Protein AF-A0A4Q2UD60-F1 (afdb_monomer)

Foldseek 3Di:
DVVVVVVVVDDDPDDDDDPDDDPPPPQPVVVPPDDDPVVVLLLLVLLLLVLLLCLQPPPPDDLAQPDLSLLLSLVVQVLLCVLVVNDDDSVVSSVVSNVSSVVCVVRDDPQNSLQSLQCSLVSLQPRPLSSLLVCLVVVHDCLSVLLSLLSNLLVLCCQLVPPDVPPHPRHRPFDPVCNCQSVDPPSCSNCCGPSRVVSVQVVRVVSVVSNVVNNVCCVPPNSVVSSVVSSVVVVVPPDPPDPPPDDD

Nearest PDB structures (foldseek):
  7rk5-assembly2_A  TM=7.540E-01  e=2.347E-04  Aspergillus fumigatus Af293
  1m2w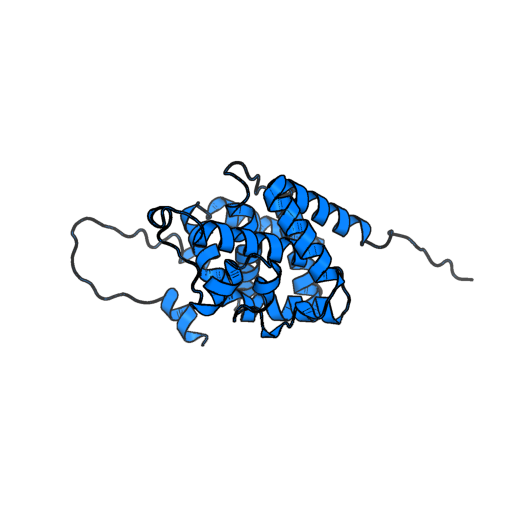-assembly2_B  TM=7.581E-01  e=3.847E-04  Pseudomonas fluorescens
  7rk4-assembly1_A  TM=7.530E-01  e=4.023E-04  Aspergillus fumigatus Af293
  7rk5-assembly1_B  TM=7.569E-01  e=5.036E-04  Aspergillus fumigatus Af293
  5itg-assembly2_B  TM=7.540E-01  e=7.214E-04  Gluconobacter oxydans

Structure (mmCIF, N/CA/C/O backbone):
data_AF-A0A4Q2UD60-F1
#
_entry.id   AF-A0A4Q2UD60-F1
#
loop_
_atom_site.group_PDB
_atom_site.id
_atom_site.type_symbol
_atom_site.label_atom_id
_atom_site.label_alt_id
_atom_site.label_comp_id
_atom_site.label_asym_id
_atom_site.label_entity_id
_atom_site.label_seq_id
_atom_site.pdbx_PDB_ins_code
_atom_site.Cartn_x
_atom_site.Cartn_y
_atom_site.Cartn_z
_atom_site.occupancy
_atom_site.B_iso_or_equiv
_atom_site.auth_seq_id
_atom_site.auth_comp_id
_atom_site.auth_asym_id
_atom_site.auth_atom_id
_atom_site.pdbx_PDB_model_num
ATOM 1 N N . MET A 1 1 ? -12.770 20.892 -8.680 1.00 34.78 1 MET A N 1
ATOM 2 C CA . MET A 1 1 ? -12.145 19.672 -8.115 1.00 34.78 1 MET A CA 1
ATOM 3 C C . MET A 1 1 ? -10.665 19.888 -7.790 1.00 34.78 1 MET A C 1
ATOM 5 O O . MET A 1 1 ? -10.290 19.562 -6.680 1.00 34.78 1 MET A O 1
ATOM 9 N N . LEU A 1 2 ? -9.885 20.587 -8.633 1.00 27.42 2 LEU A N 1
ATOM 10 C CA . LEU A 1 2 ? -8.602 21.229 -8.247 1.00 27.42 2 LEU A CA 1
ATOM 11 C C . LEU A 1 2 ? -8.740 22.304 -7.141 1.00 27.42 2 LEU A C 1
ATOM 13 O O . LEU A 1 2 ? -7.798 22.629 -6.431 1.00 27.42 2 LEU A O 1
ATOM 17 N N . THR A 1 3 ? -9.946 22.846 -6.970 1.00 28.72 3 THR A N 1
ATOM 18 C CA . THR A 1 3 ? -10.264 23.911 -6.008 1.00 28.72 3 THR A CA 1
ATOM 19 C C . THR A 1 3 ? -10.312 23.444 -4.548 1.00 28.72 3 THR A C 1
ATOM 21 O O . THR A 1 3 ? -10.126 24.267 -3.664 1.00 28.72 3 THR A O 1
ATOM 24 N N . LEU A 1 4 ? -10.544 22.149 -4.281 1.00 32.34 4 LEU A N 1
ATOM 25 C CA . LEU A 1 4 ? -10.680 21.637 -2.908 1.00 32.34 4 LEU A CA 1
ATOM 26 C C . LEU A 1 4 ? -9.320 21.271 -2.286 1.00 32.34 4 LEU A C 1
ATOM 28 O O . LEU A 1 4 ? -9.114 21.495 -1.100 1.00 32.34 4 LEU A O 1
ATOM 32 N N . ILE A 1 5 ? -8.368 20.804 -3.105 1.00 35.75 5 ILE A N 1
ATOM 33 C CA . ILE A 1 5 ? -6.964 20.610 -2.698 1.00 35.75 5 ILE A CA 1
ATOM 34 C C . ILE A 1 5 ? -6.319 21.975 -2.406 1.00 35.75 5 ILE A C 1
ATOM 36 O O . ILE A 1 5 ? -5.666 22.143 -1.383 1.00 35.75 5 ILE A O 1
ATOM 40 N N . ASN A 1 6 ? -6.611 22.993 -3.226 1.00 31.30 6 ASN A N 1
ATOM 41 C CA . ASN A 1 6 ? -6.189 24.369 -2.948 1.00 31.30 6 ASN A CA 1
ATOM 42 C C . ASN A 1 6 ? -6.858 24.981 -1.700 1.00 31.30 6 ASN A C 1
ATOM 44 O O . ASN A 1 6 ? -6.243 25.823 -1.060 1.00 31.30 6 ASN A O 1
ATOM 48 N N . GLN A 1 7 ? -8.072 24.567 -1.312 1.00 33.75 7 GLN A N 1
ATOM 49 C CA . GLN A 1 7 ? -8.737 25.035 -0.080 1.00 33.75 7 GLN A CA 1
ATOM 50 C C . GLN A 1 7 ? -8.250 24.334 1.199 1.00 33.75 7 GLN A C 1
ATOM 52 O O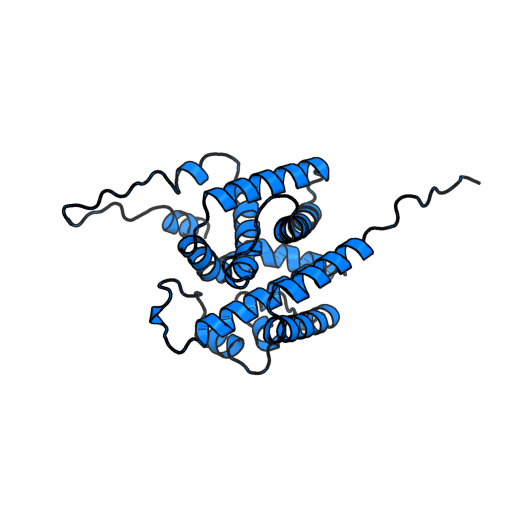 . GLN A 1 7 ? -8.341 24.910 2.274 1.00 33.75 7 GLN A O 1
ATOM 57 N N . LEU A 1 8 ? -7.688 23.126 1.111 1.00 37.09 8 LEU A N 1
ATOM 58 C CA . LEU A 1 8 ? -6.959 22.527 2.240 1.00 37.09 8 LEU A CA 1
ATOM 59 C C . LEU A 1 8 ? -5.584 23.184 2.450 1.00 37.09 8 LEU A C 1
ATOM 61 O O . LEU A 1 8 ? -5.041 23.135 3.549 1.00 37.09 8 LEU A O 1
ATOM 65 N N . LEU A 1 9 ? -5.062 23.845 1.412 1.00 35.69 9 LEU A N 1
ATOM 66 C CA . LEU A 1 9 ? -3.824 24.627 1.443 1.00 35.69 9 LEU A CA 1
ATOM 67 C C . LEU A 1 9 ? -4.058 26.135 1.640 1.00 35.69 9 LEU A C 1
ATOM 69 O O . LEU A 1 9 ? -3.114 26.869 1.913 1.00 35.69 9 LEU A O 1
ATOM 73 N N . THR A 1 10 ? -5.298 26.623 1.533 1.00 38.12 10 THR A N 1
ATOM 74 C CA . THR A 1 10 ? -5.638 28.035 1.745 1.00 38.12 10 THR A CA 1
ATOM 75 C C . THR A 1 10 ? -6.997 28.183 2.438 1.00 38.12 10 THR A C 1
ATOM 77 O O . THR A 1 10 ? -8.009 27.729 1.917 1.00 38.12 10 THR A O 1
ATOM 80 N N . VAL A 1 11 ? -7.016 28.942 3.546 1.00 30.91 11 VAL A N 1
ATOM 81 C CA . VAL A 1 11 ? -8.171 29.439 4.341 1.00 30.91 11 VAL A CA 1
ATOM 82 C C . VAL A 1 11 ? -8.451 28.585 5.597 1.00 30.91 11 VAL A C 1
ATOM 84 O O . VAL A 1 11 ? -8.916 27.461 5.517 1.00 30.91 11 VAL A O 1
ATOM 87 N N . ASP A 1 12 ? -8.163 29.077 6.808 1.00 29.38 12 ASP A N 1
ATOM 88 C CA . ASP A 1 12 ? -8.797 30.289 7.344 1.00 29.38 12 ASP A CA 1
ATOM 89 C C . ASP A 1 12 ? -7.833 31.408 7.791 1.00 29.38 12 ASP A C 1
ATOM 91 O O . ASP A 1 12 ? -7.217 31.386 8.858 1.00 29.38 12 ASP A O 1
ATOM 95 N N . ARG A 1 13 ? -7.770 32.447 6.947 1.00 41.41 13 ARG A N 1
ATOM 96 C CA . ARG A 1 13 ? -7.445 33.824 7.320 1.00 41.41 13 ARG A CA 1
ATOM 97 C C . ARG A 1 13 ? -8.752 34.536 7.688 1.00 41.41 13 ARG A C 1
ATOM 99 O O . ARG A 1 13 ? -9.232 35.333 6.895 1.00 41.41 13 ARG A O 1
ATOM 106 N N . THR A 1 14 ? -9.289 34.326 8.882 1.00 31.00 14 THR A N 1
ATOM 107 C CA . THR A 1 14 ? -10.115 35.327 9.574 1.00 31.00 14 THR A CA 1
ATOM 108 C C . THR A 1 14 ? -10.204 34.979 11.056 1.00 31.00 14 THR A C 1
ATOM 110 O O . THR A 1 14 ? -10.631 33.90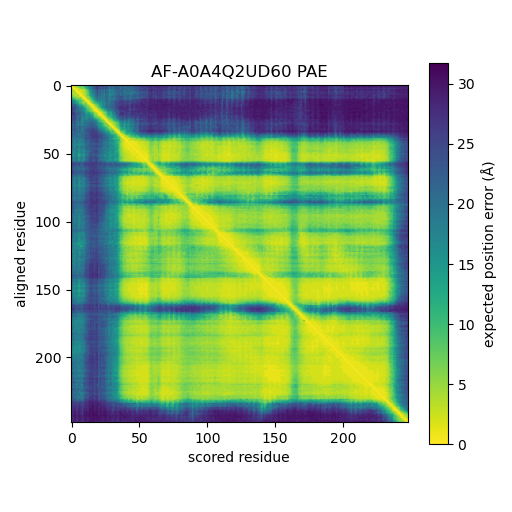3 11.448 1.00 31.00 14 THR A O 1
ATOM 113 N N . GLY A 1 15 ? -9.698 35.888 11.888 1.00 27.91 15 GLY A N 1
ATOM 114 C CA . GLY A 1 15 ? -9.338 35.613 13.272 1.00 27.91 15 GLY A CA 1
ATOM 115 C C . GLY A 1 15 ? -10.486 35.459 14.268 1.00 27.91 15 GLY A C 1
ATOM 116 O O . GLY A 1 15 ? -11.558 36.040 14.126 1.00 27.91 15 GLY A O 1
ATOM 117 N N . ALA A 1 16 ? -10.156 34.802 15.380 1.00 24.16 16 ALA A N 1
ATOM 118 C CA . ALA A 1 16 ? -10.656 35.157 16.702 1.00 24.16 16 ALA A CA 1
ATOM 119 C C . ALA A 1 16 ? -9.613 34.789 17.779 1.00 24.16 16 ALA A C 1
ATOM 121 O O . ALA A 1 16 ? -9.494 33.646 18.200 1.00 24.16 16 ALA A O 1
ATOM 122 N N . ASN A 1 17 ? -8.834 35.804 18.164 1.00 30.20 17 ASN A N 1
ATOM 123 C CA . ASN A 1 17 ? -8.096 36.005 19.417 1.00 30.20 17 ASN A CA 1
ATOM 124 C C . ASN A 1 17 ? -7.902 34.808 20.373 1.00 30.20 17 ASN A C 1
ATOM 126 O O . ASN A 1 17 ? -8.752 34.544 21.223 1.00 30.20 17 ASN A O 1
ATOM 130 N N . LEU A 1 18 ? -6.686 34.254 20.390 1.00 24.20 18 LEU A N 1
ATOM 131 C CA . LEU A 1 18 ? -6.070 33.709 21.605 1.00 24.20 18 LEU A CA 1
ATOM 132 C C . LEU A 1 18 ? -4.657 34.307 21.756 1.00 24.20 18 LEU A C 1
ATOM 134 O O . LEU A 1 18 ? -3.856 34.211 20.825 1.00 24.20 18 LEU A O 1
ATOM 138 N N . PRO A 1 19 ? -4.334 34.963 22.884 1.00 24.28 19 PRO A N 1
ATOM 139 C CA . PRO A 1 19 ? -3.042 35.610 23.064 1.00 24.28 19 PRO A CA 1
ATOM 140 C C . PRO A 1 19 ? -1.973 34.556 23.390 1.00 24.28 19 PRO A C 1
ATOM 142 O O . PRO A 1 19 ? -2.042 33.907 24.429 1.00 24.28 19 PRO A O 1
ATOM 145 N N . GLY A 1 20 ? -0.976 34.401 22.511 1.00 28.64 20 GLY A N 1
ATOM 146 C CA . GLY A 1 20 ? 0.247 33.637 22.801 1.00 28.64 20 GLY A CA 1
ATOM 147 C C . GLY A 1 20 ? 0.652 32.550 21.800 1.00 28.64 20 GLY A C 1
ATOM 148 O O . GLY A 1 20 ? 1.698 31.942 22.000 1.00 28.64 20 GLY A O 1
ATOM 149 N N . TYR A 1 21 ? -0.108 32.307 20.727 1.00 25.17 21 TYR A N 1
ATOM 150 C CA . TYR A 1 21 ? 0.283 31.355 19.680 1.00 25.17 21 TYR A CA 1
ATOM 151 C C . TYR A 1 21 ? 0.819 32.096 18.449 1.00 25.17 21 TYR A C 1
ATOM 153 O O . TYR A 1 21 ? 0.076 32.800 17.769 1.00 25.17 21 TYR A O 1
ATOM 161 N N . SER A 1 22 ? 2.118 31.950 18.183 1.00 27.80 22 SER A N 1
ATOM 162 C CA . SER A 1 22 ? 2.736 32.320 16.908 1.00 27.80 22 SER A CA 1
ATOM 163 C C . SER A 1 22 ? 2.777 31.059 16.045 1.00 27.80 22 SER A C 1
ATOM 165 O O . SER A 1 22 ? 3.554 30.160 16.371 1.00 27.80 22 SER A O 1
ATOM 167 N N . PRO A 1 23 ? 1.964 30.941 14.981 1.00 29.44 23 PRO A N 1
ATOM 168 C CA . PRO A 1 23 ? 2.123 29.851 14.036 1.00 29.44 23 PRO A CA 1
ATOM 169 C C . PRO A 1 23 ? 3.409 30.131 13.257 1.00 29.44 23 PRO A C 1
ATOM 171 O O . PRO A 1 23 ? 3.502 31.124 12.538 1.00 29.44 23 PRO A O 1
ATOM 174 N N . ALA A 1 24 ? 4.430 29.298 13.439 1.00 28.23 24 ALA A N 1
ATOM 175 C CA . ALA A 1 24 ? 5.547 29.261 12.508 1.00 28.23 24 ALA A CA 1
ATOM 176 C C . ALA A 1 24 ? 5.001 28.710 11.181 1.00 28.23 24 ALA A C 1
ATOM 178 O O . ALA A 1 24 ? 4.862 27.503 11.009 1.00 28.23 24 ALA A O 1
ATOM 179 N N . ALA A 1 25 ? 4.607 29.621 10.293 1.00 30.88 25 ALA A N 1
ATOM 180 C CA . ALA A 1 25 ? 4.047 29.342 8.973 1.00 30.88 25 ALA A CA 1
ATOM 181 C C . ALA A 1 25 ? 5.096 28.836 7.960 1.00 30.88 25 ALA A C 1
ATOM 183 O O . ALA A 1 25 ? 4.759 28.535 6.824 1.00 30.88 25 ALA A O 1
ATOM 184 N N . ASP A 1 26 ? 6.356 28.670 8.364 1.00 27.30 26 ASP A N 1
ATOM 185 C CA . ASP A 1 26 ? 7.463 28.513 7.415 1.00 27.30 26 ASP A CA 1
ATOM 186 C C . ASP A 1 26 ? 7.799 27.058 7.023 1.00 27.30 26 ASP A C 1
ATOM 188 O O . ASP A 1 26 ? 8.682 26.841 6.201 1.00 27.30 26 ASP A O 1
ATOM 192 N N . GLY A 1 27 ? 7.114 26.042 7.567 1.00 30.11 27 GLY A N 1
ATOM 193 C CA . GLY A 1 27 ? 7.485 24.630 7.347 1.00 30.11 27 GLY A CA 1
ATOM 194 C C . GLY A 1 27 ? 6.811 23.925 6.162 1.00 30.11 27 GLY A C 1
ATOM 195 O O . GLY A 1 27 ? 7.401 23.032 5.565 1.00 30.11 27 GLY A O 1
ATOM 196 N N . VAL A 1 28 ? 5.578 24.307 5.813 1.00 31.25 28 VAL A N 1
ATOM 197 C CA . VAL A 1 28 ? 4.789 23.633 4.757 1.00 31.25 28 VAL A CA 1
ATOM 198 C C . VAL A 1 28 ? 4.759 24.458 3.469 1.00 31.25 28 VAL A C 1
ATOM 200 O O . VAL A 1 28 ? 4.764 23.891 2.381 1.00 31.25 28 VAL A O 1
ATOM 203 N N . GLU A 1 29 ? 4.811 25.791 3.570 1.00 31.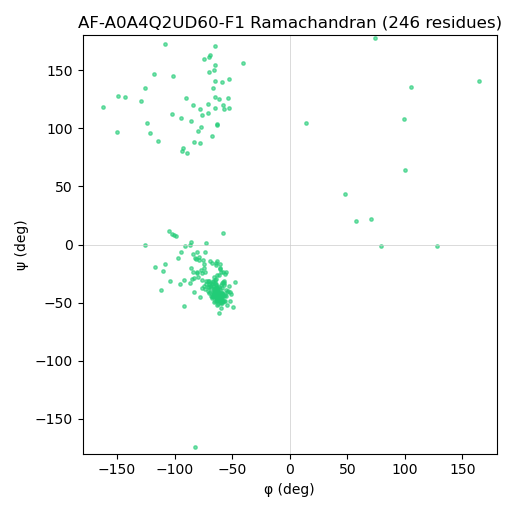92 29 GLU A N 1
ATOM 204 C CA . GLU A 1 29 ? 4.813 26.689 2.405 1.00 31.92 29 GLU A CA 1
ATOM 205 C C . GLU A 1 29 ? 6.157 26.664 1.647 1.00 31.92 29 GLU A C 1
ATOM 207 O O . GLU A 1 29 ? 6.159 26.726 0.419 1.00 31.92 29 GLU A O 1
ATOM 212 N N . GLN A 1 30 ? 7.295 26.437 2.322 1.00 30.67 30 GLN A N 1
ATOM 213 C CA . GLN A 1 30 ? 8.601 26.290 1.651 1.00 30.67 30 GLN A CA 1
ATOM 214 C C . GLN A 1 30 ? 8.788 24.948 0.919 1.00 30.67 30 GLN A C 1
ATOM 216 O O . GLN A 1 30 ? 9.657 24.839 0.059 1.00 30.67 30 GLN A O 1
ATOM 221 N N . LEU A 1 31 ? 7.964 23.935 1.212 1.00 34.69 31 LEU A N 1
ATOM 222 C CA . LEU A 1 31 ? 7.988 22.636 0.522 1.00 34.69 31 LEU A CA 1
ATOM 223 C C . LEU A 1 31 ? 7.223 22.640 -0.813 1.00 34.69 31 LEU A C 1
ATOM 225 O O . LEU A 1 31 ? 7.333 21.680 -1.579 1.00 34.69 31 LEU A O 1
ATOM 229 N N . ILE A 1 32 ? 6.439 23.693 -1.079 1.00 36.09 32 ILE A N 1
ATOM 230 C CA . ILE A 1 32 ? 5.476 23.770 -2.191 1.00 36.09 32 ILE A CA 1
ATOM 231 C C . ILE A 1 32 ? 5.936 24.736 -3.299 1.00 36.09 32 ILE A C 1
ATOM 233 O O . ILE A 1 32 ? 5.479 24.631 -4.436 1.00 36.09 32 ILE A O 1
ATOM 237 N N . GLU A 1 33 ? 6.891 25.631 -3.045 1.00 30.75 33 GLU A N 1
ATOM 238 C CA . GLU A 1 33 ? 7.378 26.568 -4.065 1.00 30.75 33 GLU A CA 1
ATOM 239 C C . GLU A 1 33 ? 8.606 26.048 -4.813 1.00 30.75 33 GLU A C 1
ATOM 241 O O . GLU A 1 33 ? 9.733 26.442 -4.531 1.00 30.75 33 GLU A O 1
ATOM 246 N N . THR A 1 34 ? 8.380 25.169 -5.791 1.00 35.62 34 THR A N 1
ATOM 247 C CA . THR A 1 34 ? 8.937 25.192 -7.165 1.00 35.62 34 THR A CA 1
ATOM 248 C C . THR A 1 34 ? 8.743 23.821 -7.824 1.00 35.62 34 THR A C 1
ATOM 250 O O . THR A 1 34 ? 8.958 22.800 -7.185 1.00 35.62 34 THR A O 1
ATOM 253 N N . VAL A 1 35 ? 8.413 23.828 -9.124 1.00 31.42 35 VAL A N 1
ATOM 254 C CA . VAL A 1 35 ? 8.211 22.688 -10.059 1.00 31.42 35 VAL A CA 1
ATOM 255 C C . VAL A 1 35 ? 6.722 22.419 -10.373 1.00 31.42 35 VAL A C 1
ATOM 257 O O . VAL A 1 35 ? 5.853 22.548 -9.521 1.00 31.42 35 VAL A O 1
ATOM 260 N N . GLY A 1 36 ? 6.418 22.185 -11.658 1.00 41.00 36 GLY A N 1
ATOM 261 C CA . GLY A 1 36 ? 5.061 22.175 -12.226 1.00 41.00 36 GLY A CA 1
ATOM 262 C C . GLY A 1 36 ? 4.125 21.064 -11.721 1.00 41.00 36 GLY A C 1
ATOM 263 O O . GLY A 1 36 ? 4.549 20.115 -11.072 1.00 41.00 36 GLY A O 1
ATOM 264 N N . ASP A 1 37 ? 2.845 21.184 -12.090 1.00 49.50 37 ASP A N 1
ATOM 265 C CA . ASP A 1 37 ? 1.682 20.396 -11.617 1.00 49.50 37 ASP A CA 1
ATOM 266 C C . ASP A 1 37 ? 1.899 18.856 -11.612 1.00 49.50 37 ASP A C 1
ATOM 268 O O . ASP A 1 37 ? 1.422 18.137 -10.730 1.00 49.50 37 ASP A O 1
ATOM 272 N N . THR A 1 38 ? 2.693 18.336 -12.557 1.00 54.06 38 THR A N 1
ATOM 273 C CA . THR A 1 38 ? 3.026 16.904 -12.678 1.00 54.06 38 THR A CA 1
ATOM 274 C C . THR A 1 38 ? 4.015 16.405 -11.611 1.00 54.06 38 THR A C 1
ATOM 276 O O . THR A 1 38 ? 3.838 15.304 -11.091 1.00 54.06 38 THR A O 1
ATOM 279 N N . ASP A 1 39 ? 5.023 17.199 -11.230 1.00 61.06 39 ASP A N 1
ATOM 280 C CA . ASP A 1 39 ? 6.042 16.791 -10.240 1.00 61.06 39 ASP A CA 1
ATOM 281 C C . ASP A 1 39 ? 5.469 16.799 -8.813 1.00 61.06 39 ASP A C 1
ATOM 283 O O . ASP A 1 39 ? 5.730 15.907 -8.004 1.00 61.06 39 ASP A O 1
ATOM 287 N N . GLN A 1 40 ? 4.582 17.756 -8.526 1.00 63.12 40 GLN A N 1
ATOM 288 C CA . GLN A 1 40 ? 3.863 17.833 -7.252 1.00 63.12 40 GLN A CA 1
ATOM 289 C C . GLN A 1 40 ? 2.931 16.629 -7.044 1.00 63.12 40 GLN A C 1
ATOM 291 O O . GLN A 1 40 ? 2.858 16.056 -5.954 1.00 63.12 40 GLN A O 1
ATOM 296 N N . SER A 1 41 ? 2.246 16.219 -8.109 1.00 66.50 41 SER A N 1
ATOM 297 C CA . SER A 1 41 ? 1.357 15.058 -8.126 1.00 66.50 41 SER A CA 1
ATOM 298 C C . SER A 1 41 ? 2.105 13.749 -7.851 1.00 66.50 41 SER A C 1
ATOM 300 O O . SER A 1 41 ? 1.673 12.935 -7.031 1.00 66.50 41 SER A O 1
ATOM 302 N N . MET A 1 42 ? 3.264 13.570 -8.489 1.00 72.44 42 MET A N 1
ATOM 303 C CA . MET A 1 42 ? 4.119 12.397 -8.299 1.00 72.44 42 MET A CA 1
ATOM 304 C C . MET A 1 42 ? 4.689 12.335 -6.881 1.00 72.44 42 MET A C 1
ATOM 306 O O . MET A 1 42 ? 4.696 11.274 -6.257 1.00 72.44 42 MET A O 1
ATOM 310 N N . ARG A 1 43 ? 5.077 13.486 -6.324 1.00 76.56 43 ARG A N 1
ATOM 311 C CA . ARG A 1 43 ? 5.530 13.611 -4.935 1.00 76.56 43 ARG A CA 1
ATOM 312 C C . ARG A 1 43 ? 4.458 13.180 -3.935 1.00 76.56 43 ARG A C 1
ATOM 314 O O . ARG A 1 43 ? 4.731 12.377 -3.044 1.00 76.56 43 ARG A O 1
ATOM 321 N N . ALA A 1 44 ? 3.224 13.657 -4.105 1.00 75.19 44 ALA A N 1
ATOM 3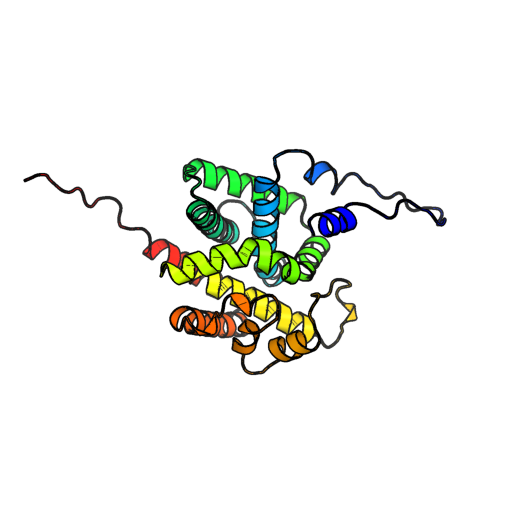22 C CA . ALA A 1 44 ? 2.101 13.280 -3.247 1.00 75.19 44 ALA A CA 1
ATOM 323 C C . ALA A 1 44 ? 1.781 11.777 -3.335 1.00 75.19 44 ALA A C 1
ATOM 325 O O . ALA A 1 44 ? 1.539 11.125 -2.311 1.00 75.19 44 ALA A O 1
ATOM 326 N N . ALA A 1 45 ? 1.828 11.209 -4.544 1.00 78.88 45 ALA A N 1
ATOM 327 C CA . ALA A 1 45 ? 1.647 9.778 -4.764 1.00 78.88 45 ALA A CA 1
ATOM 328 C C . ALA A 1 45 ? 2.749 8.959 -4.080 1.00 78.88 45 ALA A C 1
ATOM 330 O O . ALA A 1 45 ? 2.443 8.019 -3.351 1.00 78.88 45 ALA A O 1
ATOM 331 N N . ALA A 1 46 ? 4.011 9.357 -4.242 1.00 82.00 46 ALA A N 1
ATOM 332 C CA . ALA A 1 46 ? 5.166 8.714 -3.627 1.00 82.00 46 ALA A CA 1
ATOM 333 C C . ALA A 1 46 ? 5.123 8.755 -2.090 1.00 82.00 46 ALA A C 1
ATOM 335 O O . ALA A 1 46 ? 5.366 7.744 -1.427 1.00 82.00 46 ALA A O 1
ATOM 336 N N . PHE A 1 47 ? 4.755 9.895 -1.503 1.00 82.19 47 PHE A N 1
ATOM 337 C CA . PHE A 1 47 ? 4.607 10.017 -0.051 1.00 82.19 47 PHE A CA 1
ATOM 338 C C . PHE A 1 47 ? 3.455 9.163 0.473 1.00 82.19 47 PHE A C 1
ATOM 340 O O . PHE A 1 47 ? 3.621 8.456 1.465 1.00 82.19 47 PHE A O 1
ATOM 347 N N . THR A 1 48 ? 2.319 9.137 -0.227 1.00 81.88 48 THR A N 1
ATOM 348 C CA . THR A 1 48 ? 1.201 8.238 0.105 1.00 81.88 48 THR A CA 1
ATOM 349 C C . THR A 1 48 ? 1.607 6.768 -0.045 1.00 81.88 48 THR A C 1
ATOM 351 O O . THR A 1 48 ? 1.218 5.920 0.763 1.00 81.88 48 THR A O 1
ATOM 354 N N . TRP A 1 49 ? 2.434 6.456 -1.047 1.00 85.56 49 TRP A N 1
ATOM 355 C CA . TRP A 1 49 ? 2.957 5.116 -1.287 1.00 85.56 49 TRP A CA 1
ATOM 356 C C . TRP A 1 49 ? 3.801 4.614 -0.107 1.00 85.56 49 TRP A C 1
ATOM 358 O O . TRP A 1 49 ? 3.669 3.464 0.316 1.00 85.56 49 TRP A O 1
ATOM 368 N N . LEU A 1 50 ? 4.617 5.494 0.476 1.00 87.06 50 LEU A N 1
ATOM 369 C CA . LEU A 1 50 ? 5.482 5.192 1.617 1.00 87.06 50 LEU A CA 1
ATOM 370 C C . LEU A 1 50 ? 4.794 5.280 2.982 1.00 87.06 50 LEU A C 1
ATOM 372 O O . LEU A 1 50 ? 5.194 4.562 3.899 1.00 87.06 50 LEU A O 1
ATOM 376 N N . ALA A 1 51 ? 3.770 6.122 3.132 1.00 86.62 51 ALA A N 1
ATOM 377 C CA . ALA A 1 51 ? 3.181 6.433 4.432 1.00 86.62 51 ALA A CA 1
ATOM 378 C C . ALA A 1 51 ? 2.645 5.188 5.159 1.00 86.62 51 ALA A C 1
ATOM 380 O O . ALA A 1 51 ? 2.984 4.967 6.322 1.00 86.62 51 ALA A O 1
ATOM 381 N N . TYR A 1 52 ? 1.868 4.333 4.481 1.00 89.56 52 TYR A N 1
ATOM 382 C CA . TYR A 1 52 ? 1.296 3.137 5.115 1.00 89.56 52 TYR A CA 1
ATOM 383 C C . TYR A 1 52 ? 2.365 2.125 5.559 1.00 89.56 52 TYR A C 1
ATOM 385 O O . TYR A 1 52 ? 2.320 1.703 6.718 1.00 8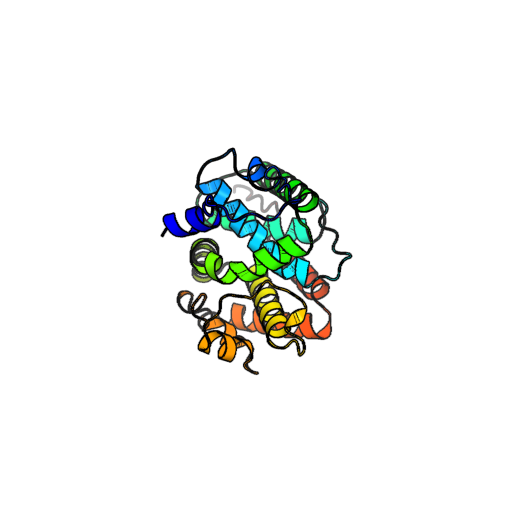9.56 52 TYR A O 1
ATOM 393 N N . PRO A 1 53 ? 3.347 1.750 4.711 1.00 89.19 53 PRO A N 1
ATOM 394 C CA . PRO A 1 53 ? 4.506 0.987 5.160 1.00 89.19 53 PRO A CA 1
ATOM 395 C C . PRO A 1 53 ? 5.215 1.615 6.367 1.00 89.19 53 PRO A C 1
ATOM 397 O O . PRO A 1 53 ? 5.457 0.932 7.354 1.00 89.19 53 PRO A O 1
ATOM 400 N N . LEU A 1 54 ? 5.518 2.910 6.335 1.00 86.62 54 LEU A N 1
ATOM 401 C CA . LEU A 1 54 ? 6.310 3.546 7.389 1.00 86.62 54 LEU A CA 1
ATOM 402 C C . LEU A 1 54 ? 5.577 3.665 8.723 1.00 86.62 54 LEU A C 1
ATOM 404 O O . LEU A 1 54 ? 6.201 3.518 9.763 1.00 86.62 54 LEU A O 1
ATOM 408 N N . VAL A 1 55 ? 4.260 3.875 8.716 1.00 84.31 55 VAL A N 1
ATOM 409 C CA . VAL A 1 55 ? 3.460 3.883 9.951 1.00 84.31 55 VAL A CA 1
ATOM 410 C C . VAL A 1 55 ? 3.350 2.487 10.569 1.00 84.31 55 VAL A C 1
ATOM 412 O O . VAL A 1 55 ? 3.261 2.354 11.790 1.00 84.31 55 VAL A O 1
ATOM 415 N N . LEU A 1 56 ? 3.322 1.441 9.740 1.00 86.12 56 LEU A N 1
ATOM 416 C CA . LEU A 1 56 ? 3.221 0.050 10.195 1.00 86.12 56 LEU A CA 1
ATOM 417 C C . LEU A 1 56 ? 4.570 -0.560 10.581 1.00 86.12 56 LEU A C 1
ATOM 419 O O . LEU A 1 56 ? 4.617 -1.527 11.343 1.00 86.12 56 LEU A O 1
ATOM 423 N N . ALA A 1 57 ? 5.661 -0.030 10.044 1.00 79.56 57 ALA A N 1
ATOM 424 C CA . ALA A 1 57 ? 6.991 -0.321 10.521 1.00 79.56 57 ALA A CA 1
ATOM 425 C C . ALA A 1 57 ? 7.207 0.454 11.822 1.00 79.56 57 ALA A C 1
ATOM 427 O O . ALA A 1 57 ? 7.243 1.676 11.826 1.00 79.56 57 ALA A O 1
ATOM 428 N N . GLU A 1 58 ? 7.307 -0.256 12.942 1.00 63.59 58 GLU A N 1
ATOM 429 C CA . GLU A 1 58 ? 7.667 0.302 14.252 1.00 63.59 58 GLU A CA 1
ATOM 430 C C . GLU A 1 58 ? 8.796 1.366 14.167 1.00 63.59 58 GLU A C 1
ATOM 432 O O . GLU A 1 58 ? 9.592 1.305 13.229 1.00 63.59 58 GLU A O 1
ATOM 437 N N . PRO A 1 59 ? 8.933 2.304 15.137 1.00 53.28 59 PRO A N 1
ATOM 438 C CA . PRO A 1 59 ? 9.691 3.578 15.043 1.00 53.28 59 PRO A CA 1
ATOM 439 C C . PRO A 1 59 ? 11.202 3.523 14.708 1.00 53.28 59 PRO A C 1
ATOM 441 O O . PRO A 1 59 ? 11.898 4.527 14.810 1.00 53.28 59 PRO A O 1
ATOM 444 N N . THR A 1 60 ? 11.733 2.368 14.318 1.00 53.56 60 THR A N 1
ATOM 445 C CA . THR A 1 60 ? 13.121 2.116 13.908 1.00 53.56 60 THR A CA 1
ATOM 446 C C . THR A 1 60 ? 13.292 1.954 12.392 1.00 53.56 60 THR A C 1
ATOM 448 O O . THR A 1 60 ? 14.349 1.509 11.945 1.00 53.56 60 THR A O 1
ATOM 451 N N . ALA A 1 61 ? 12.271 2.281 11.589 1.00 62.69 61 ALA A N 1
ATOM 452 C CA . ALA A 1 61 ? 12.357 2.211 10.134 1.00 62.69 61 ALA A CA 1
ATOM 453 C C . ALA A 1 61 ? 13.519 3.075 9.611 1.00 62.69 61 ALA A C 1
ATOM 455 O O . ALA A 1 61 ? 13.529 4.292 9.775 1.00 62.69 61 ALA A O 1
ATOM 456 N N . ASP A 1 62 ? 14.507 2.435 8.983 1.00 65.25 62 ASP A N 1
ATOM 457 C CA . ASP A 1 62 ? 15.613 3.135 8.334 1.00 65.25 62 ASP A CA 1
ATOM 458 C C . ASP A 1 62 ? 15.158 3.652 6.963 1.00 65.25 62 ASP A C 1
ATOM 460 O O . ASP A 1 62 ? 15.087 2.896 5.992 1.00 65.25 62 ASP A O 1
ATOM 464 N N . ILE A 1 63 ? 14.783 4.932 6.915 1.00 67.75 63 ILE A N 1
ATOM 465 C CA . ILE A 1 63 ? 14.302 5.635 5.710 1.00 67.75 63 ILE A CA 1
ATOM 466 C C . ILE A 1 63 ? 15.483 6.193 4.888 1.00 67.75 63 ILE A C 1
ATOM 468 O O . ILE A 1 63 ? 15.281 6.852 3.872 1.00 67.75 63 ILE A O 1
ATOM 472 N N . ARG A 1 64 ? 16.733 5.947 5.304 1.00 62.75 64 ARG A N 1
ATOM 473 C CA . ARG A 1 64 ? 17.915 6.454 4.596 1.00 62.75 64 ARG A CA 1
ATOM 474 C C . ARG A 1 64 ? 18.039 5.848 3.195 1.00 62.75 64 ARG A C 1
ATOM 476 O O . ARG A 1 64 ? 17.569 4.737 2.920 1.00 62.75 64 ARG A O 1
ATOM 483 N N . SER A 1 65 ? 18.715 6.589 2.321 1.00 59.84 65 SER A N 1
ATOM 484 C CA . SER A 1 65 ? 19.056 6.149 0.968 1.00 59.84 65 SER A CA 1
ATOM 485 C C . SER A 1 65 ? 19.765 4.788 0.971 1.00 59.84 65 SER A C 1
ATOM 487 O O . SER A 1 65 ? 20.540 4.460 1.873 1.00 59.84 65 SER A O 1
ATOM 489 N N . GLY A 1 66 ? 19.449 3.952 -0.023 1.00 61.16 66 GLY A N 1
ATOM 490 C CA . GLY A 1 66 ? 19.974 2.584 -0.147 1.00 61.16 66 GLY A CA 1
ATOM 491 C C . GLY A 1 66 ? 19.297 1.518 0.733 1.00 61.16 66 GLY A C 1
ATOM 492 O O . GLY A 1 66 ? 19.653 0.342 0.647 1.00 61.16 66 GLY A O 1
ATOM 493 N N . GLY A 1 67 ? 18.313 1.889 1.561 1.00 77.81 67 GLY A N 1
ATOM 494 C CA . GLY A 1 67 ? 17.542 0.961 2.394 1.00 77.81 67 GLY A CA 1
ATOM 495 C C . GLY A 1 67 ? 16.378 0.246 1.682 1.00 77.81 67 GLY A C 1
ATOM 496 O O . GLY A 1 67 ? 16.137 0.385 0.479 1.00 77.81 67 GLY A O 1
ATOM 497 N N . LEU A 1 68 ? 15.594 -0.514 2.459 1.00 83.44 68 LEU A N 1
ATOM 498 C CA . LEU A 1 68 ? 14.412 -1.241 1.961 1.00 83.44 68 LEU A CA 1
ATOM 499 C C . LEU A 1 68 ? 13.349 -0.292 1.386 1.00 83.44 68 LEU A C 1
ATOM 501 O O . LEU A 1 68 ? 12.790 -0.562 0.326 1.00 83.44 68 LEU A O 1
ATOM 505 N N . TYR A 1 69 ? 13.086 0.828 2.066 1.00 83.00 69 TYR A N 1
ATOM 506 C CA . TYR A 1 69 ? 12.084 1.808 1.635 1.00 83.00 69 TYR A CA 1
ATOM 507 C C . TYR A 1 69 ? 12.524 2.588 0.399 1.00 83.00 69 TYR A C 1
ATOM 509 O O . TYR A 1 69 ? 11.680 2.897 -0.437 1.00 83.00 69 TYR A O 1
ATOM 517 N N . HIS A 1 70 ? 13.834 2.815 0.235 1.00 85.06 70 HIS A N 1
ATOM 518 C CA . HIS A 1 70 ? 14.381 3.355 -1.006 1.00 85.06 70 HIS A CA 1
ATOM 519 C C . HIS A 1 70 ? 14.075 2.436 -2.182 1.00 85.06 70 HIS A C 1
ATOM 521 O O . HIS A 1 70 ? 13.449 2.852 -3.151 1.00 85.06 70 HIS A O 1
ATOM 527 N N . SER A 1 71 ? 14.452 1.160 -2.072 1.00 84.88 71 SER A N 1
ATOM 528 C CA . SER A 1 71 ? 14.212 0.175 -3.135 1.00 84.88 71 SER A CA 1
ATOM 529 C C . SER A 1 71 ? 12.720 0.035 -3.456 1.00 84.88 71 SER A C 1
ATOM 531 O O . SER A 1 71 ? 12.328 -0.101 -4.614 1.00 84.88 71 SER A O 1
ATOM 533 N N . PHE A 1 72 ? 11.872 0.115 -2.429 1.00 87.19 72 PHE A N 1
ATOM 534 C CA . PHE A 1 72 ? 10.426 0.062 -2.591 1.00 87.19 72 PHE A CA 1
ATOM 535 C C . PHE A 1 72 ? 9.868 1.288 -3.318 1.00 87.19 72 PHE A C 1
ATOM 537 O O . PHE A 1 72 ? 9.089 1.125 -4.257 1.00 87.19 72 PHE A O 1
ATOM 544 N N . LEU A 1 73 ? 10.283 2.499 -2.941 1.00 85.56 73 LEU A N 1
ATOM 545 C CA . LEU A 1 73 ? 9.862 3.714 -3.634 1.00 85.56 73 LEU A CA 1
ATOM 546 C C . LEU A 1 73 ? 10.397 3.753 -5.070 1.00 85.56 73 LEU A C 1
ATOM 548 O O . LEU A 1 73 ? 9.639 4.042 -5.990 1.00 85.56 73 LEU A O 1
ATOM 552 N N . HIS A 1 74 ? 11.660 3.389 -5.280 1.00 83.81 74 HIS A N 1
ATOM 553 C CA . HIS A 1 74 ? 12.256 3.324 -6.612 1.00 83.81 74 HIS A CA 1
ATOM 554 C C . HIS A 1 74 ? 11.456 2.412 -7.547 1.00 83.81 74 HIS A C 1
ATOM 556 O O . HIS A 1 74 ? 11.127 2.792 -8.667 1.00 83.81 74 HIS A O 1
ATOM 562 N N . SER A 1 75 ? 11.030 1.243 -7.054 1.00 81.00 75 SER A N 1
ATOM 563 C CA . SER A 1 75 ? 10.200 0.314 -7.832 1.00 81.00 75 SER A CA 1
ATOM 564 C C . SER A 1 75 ? 8.844 0.888 -8.267 1.00 81.00 75 SER A C 1
ATOM 566 O O . SER A 1 75 ? 8.288 0.434 -9.270 1.00 81.00 75 SER A O 1
ATOM 568 N N . PHE A 1 76 ? 8.311 1.856 -7.513 1.00 80.56 76 PHE A N 1
ATOM 569 C CA . PHE A 1 76 ? 7.089 2.580 -7.851 1.00 80.56 76 PHE A CA 1
ATOM 570 C C . PHE A 1 76 ? 7.362 3.649 -8.909 1.00 80.56 76 PHE A C 1
ATOM 572 O O . PHE A 1 76 ? 6.628 3.706 -9.887 1.00 80.56 76 PHE A O 1
ATOM 579 N N . VAL A 1 77 ? 8.432 4.435 -8.759 1.00 78.88 77 VAL A N 1
ATOM 580 C CA . VAL A 1 77 ? 8.796 5.510 -9.702 1.00 78.88 77 VAL A CA 1
ATOM 581 C C . VAL A 1 77 ? 9.072 4.964 -11.095 1.00 78.88 77 VAL A C 1
ATOM 583 O O . VAL A 1 77 ? 8.475 5.439 -12.054 1.00 78.88 77 VAL A O 1
ATOM 586 N N . VAL A 1 78 ? 9.871 3.898 -11.201 1.00 77.06 78 VAL A N 1
ATOM 587 C CA . VAL A 1 78 ? 10.158 3.234 -12.485 1.00 77.06 78 VAL A CA 1
ATOM 588 C C . VAL A 1 78 ? 8.864 2.832 -13.207 1.00 77.06 78 VAL A C 1
ATOM 590 O O . VAL A 1 78 ? 8.739 3.000 -14.419 1.00 77.06 78 VAL A O 1
ATOM 593 N N . ARG A 1 79 ? 7.869 2.329 -12.463 1.00 73.25 79 ARG A N 1
ATOM 594 C CA . ARG A 1 79 ? 6.566 1.928 -13.020 1.00 73.25 79 ARG A CA 1
ATOM 595 C C . ARG A 1 79 ? 5.662 3.117 -13.331 1.00 73.25 79 ARG A C 1
ATOM 597 O O . ARG A 1 79 ? 4.954 3.095 -14.330 1.00 73.25 79 ARG A O 1
ATOM 604 N N . PHE A 1 80 ? 5.680 4.147 -12.491 1.00 69.81 80 PHE A N 1
ATOM 605 C CA . PHE A 1 80 ? 4.910 5.372 -12.691 1.00 69.81 80 PHE A CA 1
ATOM 606 C C . PHE A 1 80 ? 5.366 6.117 -13.955 1.00 69.81 80 PHE A C 1
ATOM 608 O O . PHE A 1 80 ? 4.539 6.501 -14.782 1.00 69.81 80 PHE A O 1
ATOM 615 N N . ASP A 1 81 ? 6.676 6.255 -14.153 1.00 67.69 81 ASP A N 1
ATOM 616 C CA . ASP A 1 81 ? 7.252 6.870 -15.352 1.00 67.69 81 ASP A CA 1
ATOM 617 C C . ASP A 1 81 ? 6.975 6.031 -16.601 1.00 67.69 81 ASP A C 1
ATOM 619 O O . ASP A 1 81 ? 6.525 6.566 -17.616 1.00 67.69 81 ASP A O 1
ATOM 623 N N . GLY A 1 82 ? 7.134 4.705 -16.503 1.00 61.12 82 GLY A N 1
ATOM 624 C CA . GLY A 1 82 ? 6.757 3.779 -17.573 1.00 61.12 82 GLY A CA 1
ATOM 625 C C . GLY A 1 82 ? 5.279 3.881 -17.963 1.00 61.12 82 GLY A C 1
ATOM 626 O O . GLY A 1 82 ? 4.937 3.735 -19.134 1.00 61.12 82 GLY A O 1
ATOM 627 N N . ALA A 1 83 ? 4.396 4.196 -17.010 1.00 61.22 83 ALA A N 1
ATOM 628 C CA . ALA A 1 83 ? 2.980 4.402 -17.286 1.00 61.22 83 ALA A CA 1
ATOM 629 C C . ALA A 1 83 ? 2.672 5.754 -17.956 1.00 61.22 83 ALA A C 1
ATOM 631 O O . ALA A 1 83 ? 1.661 5.873 -18.649 1.00 61.22 83 ALA A O 1
ATOM 632 N N . THR A 1 84 ? 3.533 6.760 -17.771 1.00 61.97 84 THR A N 1
ATOM 633 C CA . THR A 1 84 ? 3.347 8.132 -18.277 1.00 61.97 84 THR A CA 1
ATOM 634 C C . THR A 1 84 ? 4.145 8.444 -19.549 1.00 61.97 84 THR A C 1
ATOM 636 O O . THR A 1 84 ? 4.146 9.593 -19.986 1.00 61.97 84 THR A O 1
ATOM 639 N N . ASP A 1 85 ? 4.775 7.437 -20.173 1.00 60.81 85 ASP A N 1
ATOM 640 C CA . ASP A 1 85 ? 5.618 7.562 -21.380 1.00 60.81 85 ASP A CA 1
ATOM 641 C C . ASP A 1 85 ? 6.805 8.543 -21.218 1.00 60.81 85 ASP A C 1
ATOM 643 O O . ASP A 1 85 ? 7.399 9.014 -22.194 1.00 60.81 85 ASP A O 1
ATOM 647 N N . ASN A 1 86 ? 7.202 8.834 -19.976 1.00 59.88 86 ASN A N 1
ATOM 648 C CA . ASN A 1 86 ? 8.369 9.657 -19.683 1.00 59.88 86 ASN A CA 1
ATOM 649 C C . ASN A 1 86 ? 9.624 8.778 -19.677 1.00 59.88 86 ASN A C 1
ATOM 651 O O . ASN A 1 86 ? 9.866 8.013 -18.747 1.00 59.88 86 ASN A O 1
ATOM 655 N N . VAL A 1 87 ? 10.453 8.893 -20.717 1.00 57.31 87 VAL A N 1
ATOM 656 C CA . VAL A 1 87 ? 11.737 8.179 -20.781 1.00 57.31 87 VAL A CA 1
ATOM 657 C C . VAL A 1 87 ? 12.792 8.970 -20.007 1.00 57.31 87 VAL A C 1
ATOM 659 O O . VAL A 1 87 ? 13.486 9.820 -20.566 1.00 57.31 87 VAL A O 1
ATOM 662 N N . VAL A 1 88 ? 12.893 8.695 -18.709 1.00 69.44 88 VAL A N 1
ATOM 663 C CA . VAL A 1 88 ? 13.950 9.193 -17.816 1.00 69.44 88 VAL A CA 1
ATOM 664 C C . VAL A 1 88 ? 14.971 8.073 -17.600 1.00 69.44 88 VAL A C 1
ATOM 666 O O . VAL A 1 88 ? 14.61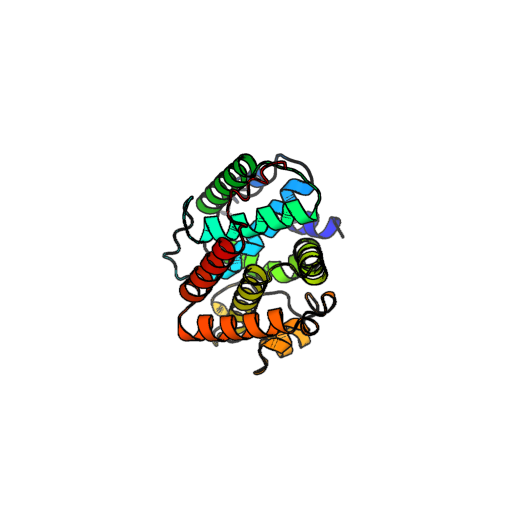3 6.896 -17.603 1.00 69.44 88 VAL A O 1
ATOM 669 N N . SER A 1 89 ? 16.260 8.406 -17.478 1.00 74.69 89 SER A N 1
ATOM 670 C CA . SER A 1 89 ? 17.278 7.381 -17.226 1.00 74.69 89 SER A CA 1
ATOM 671 C C . SER A 1 89 ? 17.150 6.816 -15.805 1.00 74.69 89 SER A C 1
ATOM 673 O O . SER A 1 89 ? 16.791 7.542 -14.881 1.00 74.69 89 SER A O 1
ATOM 675 N N . ASP A 1 90 ? 17.493 5.540 -15.609 1.00 74.00 90 ASP A N 1
ATOM 676 C CA . ASP A 1 90 ? 17.469 4.890 -14.284 1.00 74.00 90 ASP A CA 1
ATOM 677 C C . ASP A 1 90 ? 18.345 5.633 -13.252 1.00 74.00 90 ASP A C 1
ATOM 679 O O . ASP A 1 90 ? 17.980 5.779 -12.087 1.00 74.00 90 ASP A O 1
ATOM 683 N N . ALA A 1 91 ? 19.468 6.206 -13.702 1.00 75.81 91 ALA A N 1
ATOM 684 C CA . ALA A 1 91 ? 20.338 7.029 -12.864 1.00 75.81 91 ALA A CA 1
ATOM 685 C C . ALA A 1 91 ? 19.651 8.324 -12.397 1.00 75.81 91 ALA A C 1
ATOM 687 O O . ALA A 1 91 ? 19.790 8.710 -11.234 1.00 75.81 91 ALA A O 1
ATOM 688 N N . ASP A 1 92 ? 18.890 8.977 -13.278 1.00 76.56 92 ASP A N 1
ATOM 689 C CA . ASP A 1 92 ? 18.135 10.185 -12.936 1.00 76.56 92 ASP A CA 1
ATOM 690 C C . ASP A 1 92 ? 16.943 9.851 -12.019 1.00 76.56 92 ASP A C 1
ATOM 692 O O . ASP A 1 92 ? 16.667 10.597 -11.079 1.00 76.56 92 ASP A O 1
ATOM 696 N N . GLN A 1 93 ? 16.283 8.705 -12.228 1.00 76.69 93 GLN A N 1
ATOM 697 C CA . GLN A 1 93 ? 15.206 8.206 -11.360 1.00 76.69 93 GLN A CA 1
ATOM 698 C C . GLN A 1 93 ? 15.715 7.884 -9.953 1.00 76.69 93 GLN A C 1
ATOM 700 O O . GLN A 1 93 ? 15.124 8.324 -8.966 1.00 76.69 93 GLN A O 1
ATOM 705 N N . SER A 1 94 ? 16.844 7.182 -9.847 1.00 77.69 94 SER A N 1
ATOM 706 C CA . SER A 1 94 ? 17.514 6.919 -8.570 1.00 77.69 94 SER A CA 1
ATOM 707 C C . SER A 1 94 ? 17.896 8.216 -7.857 1.00 77.69 94 SER A C 1
ATOM 709 O O . SER A 1 94 ? 17.586 8.382 -6.678 1.00 77.69 94 SER A O 1
ATOM 711 N N . ALA A 1 95 ? 18.483 9.181 -8.573 1.00 79.88 95 ALA A N 1
ATOM 712 C CA . ALA A 1 95 ? 18.833 10.478 -7.998 1.00 79.88 95 ALA A CA 1
ATOM 713 C C . ALA A 1 95 ? 17.598 11.255 -7.507 1.00 79.88 95 ALA A C 1
ATOM 715 O O . ALA A 1 95 ? 17.650 11.889 -6.449 1.00 79.88 95 ALA A O 1
ATOM 716 N N . TRP A 1 96 ? 16.481 11.193 -8.238 1.00 82.50 96 TRP A N 1
ATOM 717 C CA . TRP A 1 96 ? 15.218 11.806 -7.825 1.00 82.50 96 TRP A CA 1
ATOM 718 C C . TRP A 1 96 ? 14.638 11.132 -6.576 1.00 82.50 96 TRP A C 1
ATOM 720 O O . TRP A 1 96 ? 14.250 11.823 -5.634 1.00 82.50 96 TRP A O 1
ATOM 730 N N . VAL A 1 97 ? 14.640 9.796 -6.514 1.00 82.81 97 VAL A N 1
ATOM 731 C CA . VAL A 1 97 ? 14.191 9.032 -5.337 1.00 82.81 97 VAL A CA 1
ATOM 732 C C . VAL A 1 97 ? 15.038 9.356 -4.109 1.00 82.81 97 VAL A C 1
ATOM 734 O O . VAL A 1 97 ? 14.484 9.571 -3.030 1.00 82.81 97 VAL A O 1
ATOM 737 N N . ASP A 1 98 ? 16.359 9.440 -4.260 1.00 83.38 98 ASP A N 1
ATOM 738 C CA . ASP A 1 98 ? 17.265 9.820 -3.177 1.00 83.38 98 ASP A CA 1
ATOM 739 C C . ASP A 1 98 ? 16.952 11.222 -2.645 1.00 83.38 98 ASP A C 1
ATOM 741 O O . ASP A 1 98 ? 16.832 11.421 -1.434 1.00 83.38 98 ASP A O 1
ATOM 745 N N . GLN A 1 99 ? 16.782 12.203 -3.535 1.00 82.56 99 GLN A N 1
ATOM 746 C CA . GLN A 1 99 ? 16.405 13.563 -3.141 1.00 82.56 99 GLN A CA 1
ATOM 747 C C . GLN A 1 99 ? 15.058 13.581 -2.420 1.00 82.56 99 GLN A C 1
ATOM 749 O O . GLN A 1 99 ? 14.929 14.213 -1.370 1.00 82.56 99 GLN A O 1
ATOM 754 N N . LEU A 1 100 ? 14.076 12.857 -2.954 1.00 81.62 100 LEU A N 1
ATOM 755 C CA . LEU A 1 100 ? 12.734 12.777 -2.401 1.00 81.62 100 LEU A CA 1
ATOM 756 C C . LEU A 1 100 ? 12.725 12.156 -0.996 1.00 81.62 100 LEU A C 1
ATOM 758 O O . LEU A 1 100 ? 12.053 12.668 -0.103 1.00 81.62 100 LEU A O 1
ATOM 762 N N . LEU A 1 101 ? 13.477 11.075 -0.777 1.00 81.00 101 LEU A N 1
ATOM 763 C CA . LEU A 1 101 ? 13.577 10.423 0.531 1.00 81.00 101 LEU A CA 1
ATOM 764 C C . LEU A 1 101 ? 14.347 11.255 1.542 1.00 81.00 101 LEU A C 1
ATOM 766 O O . LEU A 1 101 ? 13.968 11.265 2.709 1.00 81.00 101 LEU A O 1
ATOM 770 N N . ASN A 1 102 ? 15.393 11.962 1.115 1.00 80.44 102 ASN A N 1
ATOM 771 C CA . ASN A 1 102 ? 16.112 12.877 1.995 1.00 80.44 102 ASN A CA 1
ATOM 772 C C . ASN A 1 102 ? 15.184 14.006 2.464 1.00 80.44 102 ASN A C 1
ATOM 774 O O . ASN A 1 102 ? 15.066 14.232 3.665 1.00 80.44 102 ASN A O 1
ATOM 778 N N . GLN A 1 103 ? 14.436 14.628 1.545 1.00 77.31 103 GLN A N 1
ATOM 779 C CA . GLN A 1 103 ? 13.423 15.632 1.893 1.00 77.31 103 GLN A CA 1
ATOM 780 C C . GLN A 1 103 ? 12.353 15.058 2.825 1.00 77.31 103 GLN A C 1
ATOM 782 O O . GLN A 1 103 ? 11.975 15.688 3.811 1.00 77.31 103 GLN A O 1
ATOM 787 N N . PHE A 1 104 ? 11.872 13.849 2.535 1.00 77.00 104 PHE A N 1
ATOM 788 C CA . PHE A 1 104 ? 10.890 13.177 3.373 1.00 77.00 104 PHE A CA 1
ATOM 789 C C . PHE A 1 104 ? 11.441 12.915 4.778 1.00 77.00 104 PHE A C 1
ATOM 791 O O . PHE A 1 104 ? 10.794 13.257 5.756 1.00 77.00 104 PHE A O 1
ATOM 798 N N . ALA A 1 105 ? 12.655 12.384 4.910 1.00 76.06 105 ALA A N 1
ATOM 799 C CA . ALA A 1 105 ? 13.277 12.094 6.201 1.00 76.06 105 ALA A CA 1
ATOM 800 C C . ALA A 1 105 ? 13.558 13.353 7.040 1.00 76.06 105 ALA A C 1
ATOM 802 O O . ALA A 1 105 ? 13.540 13.280 8.267 1.00 76.06 105 ALA A O 1
ATOM 803 N N . GLU A 1 106 ? 13.816 14.496 6.401 1.00 74.56 106 GLU A N 1
ATOM 804 C CA . GLU A 1 106 ? 14.031 15.779 7.082 1.00 74.56 106 GLU A CA 1
ATOM 805 C C . GLU A 1 106 ? 12.733 16.413 7.595 1.00 74.56 106 GLU A C 1
ATOM 807 O O . GLU A 1 106 ? 12.748 17.133 8.593 1.00 74.56 106 GLU A O 1
ATOM 812 N N . THR A 1 107 ? 11.616 16.164 6.910 1.00 69.75 107 THR A N 1
ATOM 813 C CA . THR A 1 107 ? 10.359 16.902 7.114 1.00 69.75 107 THR A CA 1
ATOM 814 C C . THR A 1 107 ? 9.270 16.073 7.772 1.00 69.75 107 THR A C 1
ATOM 816 O O . THR A 1 107 ? 8.345 16.629 8.365 1.00 69.75 107 THR A O 1
ATOM 819 N N . VAL A 1 108 ? 9.357 14.747 7.676 1.00 72.88 108 VAL A N 1
ATOM 820 C CA . VAL A 1 108 ? 8.305 13.864 8.145 1.00 72.88 108 VAL A CA 1
ATOM 821 C C . VAL A 1 108 ? 8.449 13.595 9.641 1.00 72.88 108 VAL A C 1
ATOM 823 O O . VAL A 1 108 ? 9.432 13.033 10.125 1.00 72.88 108 VAL A O 1
ATOM 826 N N . ASP A 1 109 ? 7.419 13.963 10.389 1.00 76.06 109 ASP A N 1
ATOM 827 C CA . ASP A 1 109 ? 7.212 13.506 11.754 1.00 76.06 109 ASP A CA 1
ATOM 828 C C . ASP A 1 109 ? 6.042 12.512 11.821 1.00 76.06 109 ASP A C 1
ATOM 830 O O . ASP A 1 109 ? 5.326 12.258 10.843 1.00 76.06 109 ASP A O 1
ATOM 834 N N . THR A 1 110 ? 5.852 11.910 12.996 1.00 73.94 110 THR A N 1
ATOM 835 C CA . THR A 1 110 ? 4.768 10.950 13.235 1.00 73.94 110 THR A CA 1
ATOM 836 C C . THR A 1 110 ? 3.398 11.539 12.892 1.00 73.94 110 THR A C 1
ATOM 838 O O . THR A 1 110 ? 2.564 10.841 12.318 1.00 73.94 110 THR A O 1
ATOM 841 N N . ASP A 1 111 ? 3.158 12.815 13.198 1.00 75.94 111 ASP A N 1
ATOM 842 C CA . ASP A 1 111 ? 1.871 13.470 12.947 1.00 75.94 111 ASP A CA 1
ATOM 843 C C . ASP A 1 111 ? 1.618 13.672 11.449 1.00 75.94 111 ASP A C 1
ATOM 845 O O . ASP A 1 111 ? 0.513 13.414 10.962 1.00 75.94 111 ASP A O 1
ATOM 849 N N . SER A 1 112 ? 2.646 14.062 10.699 1.00 78.31 112 SER A N 1
ATOM 850 C CA . SER A 1 112 ? 2.598 14.225 9.246 1.00 78.31 112 SER A CA 1
ATOM 851 C C . SER A 1 112 ? 2.361 12.888 8.543 1.00 78.31 112 SER A C 1
ATOM 853 O O . SER A 1 112 ? 1.518 12.811 7.649 1.00 78.31 112 SER A O 1
ATOM 855 N N . LEU A 1 113 ? 3.006 11.805 8.998 1.00 79.38 113 LEU A N 1
ATOM 856 C CA . LEU A 1 113 ? 2.737 10.444 8.513 1.00 79.38 113 LEU A CA 1
ATOM 857 C C . LEU A 1 113 ? 1.282 10.018 8.742 1.00 79.38 113 LEU A C 1
ATOM 859 O O . LEU A 1 113 ? 0.649 9.450 7.848 1.00 79.38 113 LEU A O 1
ATOM 863 N N . GLN A 1 114 ? 0.736 10.290 9.931 1.00 80.69 114 GLN A N 1
ATOM 864 C CA . GLN A 1 114 ? -0.656 9.958 10.247 1.00 80.69 114 GLN A CA 1
ATOM 865 C C . GLN A 1 114 ? -1.641 10.772 9.402 1.00 80.69 114 GLN A C 1
ATOM 867 O O . GLN A 1 114 ? -2.646 10.222 8.945 1.00 80.69 114 GLN A O 1
ATOM 872 N N . ARG A 1 115 ? -1.348 12.052 9.144 1.00 81.81 115 ARG A N 1
ATOM 873 C CA . ARG A 1 115 ? -2.156 12.905 8.262 1.00 81.81 115 ARG A CA 1
ATOM 874 C C . ARG A 1 115 ? -2.160 12.387 6.824 1.00 81.81 115 ARG A C 1
ATOM 876 O O . ARG A 1 115 ? -3.237 12.197 6.264 1.00 81.81 115 ARG A O 1
ATOM 883 N N . LEU A 1 116 ? -0.988 12.059 6.275 1.00 82.56 116 LEU A N 1
ATOM 884 C CA . LEU A 1 116 ? -0.862 11.451 4.943 1.00 82.56 116 LEU A CA 1
ATOM 885 C C . LEU A 1 116 ? -1.688 10.162 4.831 1.00 82.56 116 LEU A C 1
ATOM 887 O O . LEU A 1 116 ? -2.429 9.966 3.869 1.00 82.56 116 LEU A O 1
ATOM 891 N N . CYS A 1 117 ? -1.624 9.298 5.848 1.00 85.00 117 CYS A N 1
ATOM 892 C CA . CYS A 1 117 ? -2.404 8.063 5.864 1.00 85.00 117 CYS A CA 1
ATOM 893 C C . CYS A 1 117 ? -3.922 8.309 5.910 1.00 85.00 117 CYS A C 1
ATOM 895 O O . CYS A 1 117 ? -4.680 7.567 5.275 1.00 85.00 117 CYS A O 1
ATOM 897 N N . ALA A 1 118 ? -4.369 9.328 6.649 1.00 82.25 118 ALA A N 1
ATOM 898 C CA . ALA A 1 118 ? -5.777 9.701 6.758 1.00 82.25 118 ALA A CA 1
ATOM 899 C C . ALA A 1 118 ? -6.345 10.261 5.442 1.00 82.25 118 ALA A C 1
ATOM 901 O O . ALA A 1 118 ? -7.504 10.005 5.109 1.00 82.25 118 ALA A O 1
ATOM 902 N N . GLU A 1 119 ? -5.526 10.978 4.674 1.00 78.50 119 GLU A N 1
ATOM 903 C CA . GLU A 1 119 ? -5.915 11.580 3.395 1.00 78.50 119 GLU A CA 1
ATOM 904 C C . GLU A 1 119 ? -5.769 10.629 2.202 1.00 78.50 119 GLU A C 1
ATOM 906 O O . GLU A 1 119 ? -6.424 10.832 1.178 1.00 78.50 119 GLU A O 1
ATOM 911 N N . GLY A 1 120 ? -4.971 9.563 2.315 1.00 77.88 120 GLY A N 1
ATOM 912 C CA . GLY A 1 120 ? -4.609 8.715 1.173 1.00 77.88 120 GLY A CA 1
ATOM 913 C C . GLY A 1 120 ? -5.788 8.052 0.445 1.00 77.88 120 GLY A C 1
ATOM 914 O O . GLY A 1 120 ? -5.699 7.818 -0.760 1.00 77.88 120 GLY A O 1
ATOM 915 N N . ALA A 1 121 ? -6.939 7.856 1.103 1.00 80.31 121 ALA A N 1
ATOM 916 C CA . ALA A 1 121 ? -8.171 7.414 0.435 1.00 80.31 121 ALA A CA 1
ATOM 917 C C . ALA A 1 121 ? -8.632 8.376 -0.682 1.00 80.31 121 ALA A C 1
ATOM 919 O O . ALA A 1 121 ? -9.160 7.930 -1.697 1.00 80.31 121 ALA A O 1
ATOM 920 N N . SER A 1 122 ? -8.403 9.682 -0.520 1.00 78.38 122 SER A N 1
ATOM 921 C CA . SER A 1 122 ? -8.776 10.715 -1.498 1.00 78.38 122 SER A CA 1
ATOM 922 C C . SER A 1 122 ? -7.780 10.848 -2.659 1.00 78.38 122 SER A C 1
ATOM 924 O O . SER A 1 122 ? -8.151 11.269 -3.753 1.00 78.38 122 SER A O 1
ATOM 926 N N . VAL A 1 123 ? -6.526 10.451 -2.433 1.00 74.38 123 VAL A N 1
ATOM 927 C CA . VAL A 1 123 ? -5.410 10.523 -3.395 1.00 74.38 123 VAL A CA 1
ATOM 928 C C . VAL A 1 123 ? -5.404 9.292 -4.314 1.00 74.38 123 VAL A C 1
ATOM 930 O O . VAL A 1 123 ? -5.023 9.378 -5.484 1.00 74.38 123 VAL A O 1
ATOM 933 N N . LEU A 1 124 ? -5.895 8.152 -3.813 1.00 78.94 124 LEU A N 1
ATOM 934 C CA . LEU A 1 124 ? -5.948 6.873 -4.523 1.00 78.94 124 LEU A CA 1
ATOM 935 C C . LEU A 1 124 ? -6.551 6.956 -5.939 1.00 78.94 124 LEU A C 1
ATOM 937 O O . LEU A 1 124 ? -5.867 6.525 -6.871 1.00 78.94 124 LEU A O 1
ATOM 941 N N . PRO A 1 125 ? -7.767 7.504 -6.156 1.00 80.31 125 PRO A N 1
ATOM 942 C CA . PRO A 1 125 ? -8.406 7.464 -7.472 1.00 80.31 125 PRO A CA 1
ATOM 943 C C . PRO A 1 125 ? -7.693 8.291 -8.539 1.00 80.31 125 PRO A C 1
ATOM 945 O O . PRO A 1 125 ? -7.717 7.930 -9.712 1.00 80.31 125 PRO A O 1
ATOM 948 N N . THR A 1 126 ? -7.076 9.400 -8.135 1.00 74.62 126 THR A N 1
ATOM 949 C CA . THR A 1 126 ? -6.453 10.350 -9.060 1.00 74.62 126 THR A CA 1
ATOM 950 C C . THR A 1 126 ? -5.047 9.916 -9.450 1.00 74.62 126 THR A C 1
ATOM 952 O O . THR A 1 126 ? -4.679 10.037 -10.613 1.00 74.62 126 THR A O 1
ATOM 955 N N . PHE A 1 127 ? -4.263 9.408 -8.496 1.00 73.19 127 PHE A N 1
ATOM 956 C CA . PHE A 1 127 ? -2.823 9.235 -8.700 1.00 73.19 127 PHE A CA 1
ATOM 957 C C . PHE A 1 127 ? -2.383 7.783 -8.777 1.00 73.19 127 PHE A C 1
ATOM 959 O O . PHE A 1 127 ? -1.527 7.439 -9.585 1.00 73.19 127 PHE A O 1
ATOM 966 N N . LEU A 1 128 ? -2.966 6.922 -7.946 1.00 75.56 128 LEU A N 1
ATOM 967 C CA . LEU A 1 128 ? -2.543 5.531 -7.877 1.00 75.56 128 LEU A CA 1
ATOM 968 C C . LEU A 1 128 ? -3.370 4.683 -8.840 1.00 75.56 128 LEU A C 1
ATOM 970 O O . LEU A 1 128 ? -2.802 4.035 -9.713 1.00 75.56 128 LEU A O 1
ATOM 974 N N . LEU A 1 129 ? -4.702 4.737 -8.769 1.00 81.69 129 LEU A N 1
ATOM 975 C CA . LEU A 1 129 ? -5.574 3.864 -9.560 1.00 81.69 129 LEU A CA 1
ATOM 976 C C . LEU A 1 129 ? -5.295 3.825 -11.075 1.00 81.69 129 LEU A C 1
ATOM 978 O O . LEU A 1 129 ? -5.363 2.718 -11.618 1.00 81.69 129 LEU A O 1
ATOM 982 N N . PRO A 1 130 ? -4.987 4.937 -11.774 1.00 78.38 130 PRO A N 1
ATOM 983 C CA . PRO A 1 130 ? -4.675 4.882 -13.202 1.00 78.38 130 PRO A CA 1
ATOM 984 C C . PRO A 1 130 ? -3.455 4.001 -13.494 1.00 78.38 130 PRO A C 1
ATOM 986 O O . PRO A 1 130 ? -3.542 3.092 -14.318 1.00 78.38 130 PRO A O 1
ATOM 989 N N . VAL A 1 131 ? -2.370 4.197 -12.739 1.00 74.81 131 VAL A N 1
ATOM 990 C CA . VAL A 1 131 ? -1.132 3.408 -12.844 1.00 74.81 131 VAL A CA 1
ATOM 991 C C . VAL A 1 131 ? -1.402 1.951 -12.494 1.00 74.81 131 VAL A C 1
ATOM 993 O O . VAL A 1 131 ? -1.030 1.046 -13.235 1.00 74.81 131 VAL A O 1
ATOM 996 N N . LEU A 1 132 ? -2.137 1.711 -11.405 1.00 77.94 132 LEU A N 1
ATOM 997 C CA . LEU A 1 132 ? -2.485 0.356 -10.974 1.00 77.94 132 LEU A CA 1
ATOM 998 C C . LEU A 1 132 ? -3.283 -0.398 -12.040 1.00 77.94 132 LEU A C 1
ATOM 1000 O O . LEU A 1 132 ? -3.011 -1.562 -12.320 1.00 77.94 132 LEU A O 1
ATOM 1004 N N . THR A 1 133 ? -4.271 0.263 -12.638 1.00 81.94 133 THR A N 1
ATOM 1005 C CA . THR A 1 133 ? -5.139 -0.341 -13.653 1.00 81.94 133 THR A CA 1
ATOM 1006 C C . THR A 1 133 ? -4.368 -0.620 -14.940 1.00 81.94 133 THR A C 1
ATOM 1008 O O . THR A 1 133 ? -4.588 -1.650 -15.574 1.00 81.94 133 THR A O 1
ATOM 1011 N N . GLN A 1 134 ? -3.446 0.267 -15.318 1.00 81.44 134 GLN A N 1
ATOM 1012 C CA . GLN A 1 134 ? -2.576 0.075 -16.473 1.00 81.44 134 GLN A CA 1
ATOM 1013 C C . GLN A 1 134 ? -1.665 -1.145 -16.304 1.00 81.44 134 GLN A C 1
ATOM 1015 O O . GLN A 1 134 ? -1.701 -2.035 -17.153 1.00 81.44 134 GLN A O 1
ATOM 1020 N N . GLU A 1 135 ? -0.942 -1.237 -15.187 1.00 78.75 135 GLU A N 1
ATOM 1021 C CA . GLU A 1 135 ? -0.045 -2.362 -14.891 1.00 78.75 135 GLU A CA 1
ATOM 1022 C C . GLU A 1 135 ? -0.796 -3.703 -14.886 1.00 78.75 135 GLU A C 1
ATOM 1024 O O . GLU A 1 135 ? -0.348 -4.692 -15.470 1.00 78.75 135 GLU A O 1
ATOM 1029 N N . LEU A 1 136 ? -1.990 -3.726 -14.284 1.00 84.06 136 LEU A N 1
ATOM 1030 C CA . LEU A 1 136 ? -2.842 -4.914 -14.241 1.00 84.06 136 LEU A CA 1
ATOM 1031 C C . LEU A 1 136 ? -3.329 -5.342 -15.632 1.00 84.06 136 LEU A C 1
ATOM 1033 O O . LEU A 1 136 ? -3.333 -6.534 -15.939 1.00 84.06 136 LEU A O 1
ATOM 1037 N N . ASN A 1 137 ? -3.715 -4.389 -16.484 1.00 82.94 137 ASN A N 1
ATOM 1038 C CA . ASN A 1 137 ? -4.161 -4.668 -17.852 1.00 82.94 137 ASN A CA 1
ATOM 1039 C C . ASN A 1 137 ? -3.018 -5.130 -18.766 1.00 82.94 137 ASN A C 1
ATOM 1041 O O . ASN A 1 137 ? -3.254 -5.912 -19.687 1.00 82.94 137 ASN A O 1
ATOM 1045 N N . GLN A 1 138 ? -1.795 -4.657 -18.521 1.00 82.31 138 GLN A N 1
ATOM 1046 C CA . GLN A 1 138 ? -0.597 -5.045 -19.270 1.00 82.31 138 GLN A CA 1
ATOM 1047 C C . GLN A 1 138 ? -0.016 -6.388 -18.800 1.00 82.31 138 GLN A C 1
ATOM 1049 O O . GLN A 1 138 ? 0.882 -6.931 -19.439 1.00 82.31 138 GLN A O 1
ATOM 1054 N N . GLY A 1 139 ? -0.558 -6.965 -17.721 1.00 75.75 139 GLY A N 1
ATOM 1055 C CA . GLY A 1 139 ? -0.082 -8.230 -17.163 1.00 75.75 139 GLY A CA 1
ATOM 1056 C C . GLY A 1 139 ? 1.288 -8.107 -16.499 1.00 75.75 139 GLY A C 1
ATOM 1057 O O . GLY A 1 139 ? 1.992 -9.109 -16.371 1.00 75.75 139 GLY A O 1
ATOM 1058 N N . HIS A 1 140 ? 1.672 -6.894 -16.096 1.00 79.25 140 HIS A N 1
ATOM 1059 C CA . HIS A 1 140 ? 2.910 -6.650 -15.375 1.00 79.25 140 HIS A CA 1
ATOM 1060 C C . HIS A 1 140 ? 2.857 -7.236 -13.964 1.00 79.25 140 HIS A C 1
ATOM 1062 O O . HIS A 1 140 ? 1.802 -7.565 -13.414 1.00 79.25 140 HIS A O 1
ATOM 1068 N N . ALA A 1 141 ? 4.033 -7.371 -13.366 1.00 76.44 141 ALA A N 1
ATOM 1069 C CA . ALA A 1 141 ? 4.177 -7.899 -12.028 1.00 76.44 141 ALA A CA 1
ATOM 1070 C C . ALA A 1 141 ? 3.469 -7.044 -10.973 1.00 76.44 141 ALA A C 1
ATOM 1072 O O . ALA A 1 141 ? 3.740 -5.856 -10.798 1.00 76.44 141 ALA A O 1
ATOM 1073 N N . THR A 1 142 ? 2.599 -7.690 -10.199 1.00 83.19 142 THR A N 1
ATOM 1074 C CA . THR A 1 142 ? 1.735 -7.024 -9.221 1.00 83.19 142 THR A CA 1
ATOM 1075 C C . THR A 1 142 ? 2.258 -7.080 -7.790 1.00 83.19 142 THR A C 1
ATOM 1077 O O . THR A 1 142 ? 1.536 -6.682 -6.879 1.00 83.19 142 THR A O 1
ATOM 1080 N N . ALA A 1 143 ? 3.477 -7.574 -7.553 1.00 87.31 143 ALA A N 1
ATOM 1081 C CA . ALA A 1 143 ? 3.979 -7.832 -6.200 1.00 87.31 143 ALA A CA 1
ATOM 1082 C C . ALA A 1 143 ? 4.002 -6.560 -5.333 1.00 87.31 143 ALA A C 1
ATOM 1084 O O . ALA A 1 143 ? 3.415 -6.541 -4.250 1.00 87.31 143 ALA A O 1
ATOM 1085 N N . GLY A 1 144 ? 4.587 -5.466 -5.840 1.00 85.12 144 GLY A N 1
ATOM 1086 C CA . GLY A 1 144 ? 4.605 -4.170 -5.148 1.00 85.12 144 GLY A CA 1
ATOM 1087 C C . GLY A 1 144 ? 3.216 -3.624 -4.849 1.00 85.12 144 GLY A C 1
ATOM 1088 O O . GLY A 1 144 ? 2.957 -3.144 -3.746 1.00 85.12 144 GLY A O 1
ATOM 1089 N N . LEU A 1 145 ? 2.303 -3.762 -5.811 1.00 86.06 145 LEU A N 1
ATOM 1090 C CA . LEU A 1 145 ? 0.915 -3.344 -5.669 1.00 86.06 145 LEU A CA 1
ATOM 1091 C C . LEU A 1 145 ? 0.175 -4.172 -4.613 1.00 86.06 145 LEU A C 1
ATOM 1093 O O . LEU A 1 145 ? -0.463 -3.625 -3.715 1.00 86.06 145 LEU A O 1
ATOM 1097 N N . ALA A 1 146 ? 0.272 -5.496 -4.693 1.00 91.56 146 ALA A N 1
ATOM 1098 C CA . ALA A 1 146 ? -0.338 -6.397 -3.729 1.00 91.56 146 ALA A CA 1
ATOM 1099 C C . ALA A 1 146 ? 0.178 -6.122 -2.311 1.00 91.56 146 ALA A C 1
ATOM 1101 O O . ALA A 1 146 ? -0.616 -6.112 -1.367 1.00 91.56 146 ALA A O 1
ATOM 1102 N N . PHE A 1 147 ? 1.483 -5.873 -2.164 1.00 92.69 147 PHE A N 1
ATOM 1103 C CA . PHE A 1 147 ? 2.095 -5.503 -0.892 1.00 92.69 147 PHE A CA 1
ATOM 1104 C C . PHE A 1 147 ? 1.550 -4.170 -0.376 1.00 92.69 147 PHE A C 1
ATOM 1106 O O . PHE A 1 147 ? 1.111 -4.096 0.772 1.00 92.69 147 PHE A O 1
ATOM 1113 N N . TRP A 1 148 ? 1.514 -3.138 -1.222 1.00 91.25 148 TRP A N 1
ATOM 1114 C CA . TRP A 1 148 ? 1.005 -1.827 -0.835 1.00 91.25 148 TRP A CA 1
ATOM 1115 C C . TRP A 1 148 ? -0.465 -1.893 -0.401 1.00 91.25 148 TRP A C 1
ATOM 1117 O O . TRP A 1 148 ? -0.813 -1.406 0.673 1.00 91.25 148 TRP A O 1
ATOM 1127 N N . LEU A 1 149 ? -1.321 -2.580 -1.168 1.00 92.38 149 LEU A N 1
ATOM 1128 C CA . LEU A 1 149 ? -2.728 -2.799 -0.812 1.00 92.38 149 LEU A CA 1
ATOM 1129 C C . LEU A 1 149 ? -2.864 -3.559 0.510 1.00 92.38 149 LEU A C 1
ATOM 1131 O O . LEU A 1 149 ? -3.761 -3.268 1.306 1.00 92.38 149 LEU A O 1
ATOM 1135 N N . ALA A 1 150 ? -1.991 -4.538 0.758 1.00 95.00 150 ALA A N 1
ATOM 1136 C CA . ALA A 1 150 ? -1.982 -5.280 2.009 1.00 95.00 150 ALA A CA 1
ATOM 1137 C C . ALA A 1 150 ? -1.596 -4.384 3.195 1.00 95.00 150 ALA A C 1
ATOM 1139 O O . ALA A 1 150 ? -2.269 -4.450 4.225 1.00 95.00 150 ALA A O 1
ATOM 1140 N N . ALA A 1 151 ? -0.589 -3.520 3.039 1.00 93.44 151 ALA A N 1
ATOM 1141 C CA . ALA A 1 151 ? -0.197 -2.528 4.039 1.00 93.44 151 ALA A CA 1
ATOM 1142 C C . ALA A 1 151 ? -1.325 -1.518 4.299 1.00 93.44 151 ALA A C 1
ATOM 11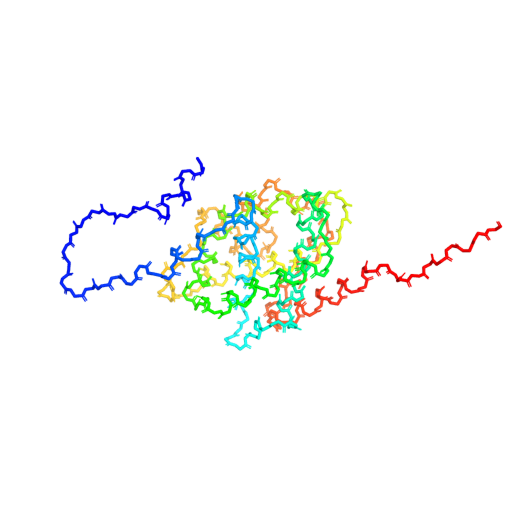44 O O . ALA A 1 151 ? -1.755 -1.364 5.440 1.00 93.44 151 ALA A O 1
ATOM 1145 N N . TYR A 1 152 ? -1.885 -0.918 3.246 1.00 93.25 152 TYR A N 1
ATOM 1146 C CA . TYR A 1 152 ? -3.021 0.004 3.328 1.00 93.25 152 TYR A CA 1
ATOM 1147 C C . TYR A 1 152 ? -4.212 -0.619 4.064 1.00 93.25 152 TYR A C 1
ATOM 1149 O O . TYR A 1 152 ? -4.714 -0.081 5.050 1.00 93.25 152 TYR A O 1
ATOM 1157 N N . GLY A 1 153 ? -4.633 -1.809 3.639 1.00 93.25 153 GLY A N 1
ATOM 1158 C CA . GLY A 1 153 ? -5.746 -2.508 4.262 1.00 93.25 153 GLY A CA 1
ATOM 1159 C C . GLY A 1 153 ? -5.481 -2.910 5.710 1.00 93.25 153 GLY A C 1
ATOM 1160 O O . GLY A 1 153 ? -6.417 -2.944 6.511 1.00 93.25 153 GLY A O 1
ATOM 1161 N N . HIS A 1 154 ? -4.240 -3.274 6.044 1.00 93.06 154 HIS A N 1
ATOM 1162 C CA . HIS A 1 154 ? -3.865 -3.611 7.413 1.00 93.06 154 HIS A CA 1
ATOM 1163 C C . HIS A 1 154 ? -3.911 -2.362 8.297 1.00 93.06 154 HIS A C 1
ATOM 1165 O O . HIS A 1 154 ? -4.514 -2.414 9.364 1.00 93.06 154 HIS A O 1
ATOM 1171 N N . TYR A 1 155 ? -3.376 -1.236 7.815 1.00 91.44 155 TYR A N 1
ATOM 1172 C CA . TYR A 1 155 ? -3.459 0.061 8.487 1.00 91.44 155 TYR A CA 1
ATOM 1173 C C . TYR A 1 155 ? -4.907 0.483 8.753 1.00 91.44 155 TYR A C 1
ATOM 1175 O O . TYR A 1 155 ? -5.249 0.835 9.879 1.00 91.44 155 TYR A O 1
ATOM 1183 N N . LEU A 1 156 ? -5.790 0.415 7.751 1.00 90.56 156 LEU A N 1
ATOM 1184 C CA . LEU A 1 156 ? -7.185 0.806 7.957 1.00 90.56 156 LEU A CA 1
ATOM 1185 C C . LEU A 1 156 ? -7.886 -0.102 8.975 1.00 90.56 156 LEU A C 1
ATOM 1187 O O . LEU A 1 156 ? -8.637 0.383 9.819 1.00 90.56 156 LEU A O 1
ATOM 1191 N N . HIS A 1 157 ? -7.621 -1.410 8.926 1.00 89.44 157 HIS A N 1
ATOM 1192 C CA . HIS A 1 157 ? -8.199 -2.365 9.867 1.00 89.44 157 HIS A CA 1
ATOM 1193 C C . HIS A 1 157 ? -7.733 -2.110 11.308 1.00 89.44 157 HIS A C 1
ATOM 1195 O O . HIS A 1 157 ? -8.551 -2.122 12.225 1.00 89.44 157 HIS A O 1
ATOM 1201 N N . THR A 1 158 ? -6.442 -1.840 11.524 1.00 86.06 158 THR A N 1
ATOM 1202 C CA . THR A 1 158 ? -5.906 -1.545 12.863 1.00 86.06 158 THR A CA 1
ATOM 1203 C C . THR A 1 158 ? -6.360 -0.181 13.374 1.00 86.06 158 THR A C 1
ATOM 1205 O O . THR A 1 158 ? -6.722 -0.066 14.543 1.00 86.06 158 THR A O 1
ATOM 1208 N N . CYS A 1 159 ? -6.411 0.835 12.508 1.00 82.56 159 CYS A N 1
ATOM 1209 C CA . CYS A 1 159 ? -6.886 2.176 12.845 1.00 82.56 159 CYS A CA 1
ATOM 1210 C C . CYS A 1 159 ? -8.366 2.169 13.265 1.00 82.56 159 CYS A C 1
ATOM 1212 O O . CYS A 1 159 ? -8.725 2.767 14.278 1.00 82.56 159 CYS A O 1
ATOM 1214 N N . LEU A 1 160 ? -9.219 1.454 12.524 1.00 80.44 160 LEU A N 1
ATOM 1215 C CA . LEU A 1 160 ? -10.656 1.363 12.808 1.00 80.44 160 LEU A CA 1
ATOM 1216 C C . LEU A 1 160 ? -10.988 0.373 13.934 1.00 80.44 160 LEU A C 1
ATOM 1218 O O . LEU A 1 160 ? -11.990 0.550 14.621 1.00 80.44 160 LEU A O 1
ATOM 1222 N N . GLY A 1 161 ? -10.162 -0.657 14.132 1.00 69.19 161 GLY A N 1
ATOM 1223 C CA . GLY A 1 161 ? -10.323 -1.650 15.197 1.00 69.19 161 GLY A CA 1
ATOM 1224 C C . GLY A 1 161 ? -9.749 -1.229 16.554 1.00 69.19 161 GLY A C 1
ATOM 1225 O O . GLY A 1 161 ? -9.952 -1.932 17.545 1.00 69.19 161 GLY A O 1
ATOM 1226 N N . ALA A 1 162 ? -9.021 -0.110 16.631 1.00 62.88 162 ALA A N 1
ATOM 1227 C CA . ALA A 1 162 ? -8.422 0.359 17.874 1.00 62.88 162 ALA A CA 1
ATOM 1228 C C . ALA A 1 162 ? -9.503 0.737 18.906 1.00 62.88 162 ALA A C 1
ATOM 1230 O O . ALA A 1 162 ? -10.267 1.681 18.723 1.00 62.88 162 ALA A O 1
ATOM 1231 N N . VAL A 1 163 ? -9.513 0.019 20.037 1.00 48.19 163 VAL A N 1
ATOM 1232 C CA . VAL A 1 163 ? -10.471 0.169 21.158 1.00 48.19 163 VAL A CA 1
ATOM 1233 C C . VAL A 1 163 ? -10.439 1.570 21.796 1.00 48.19 163 VAL A C 1
ATOM 1235 O O . VAL A 1 163 ? -11.374 1.955 22.491 1.00 48.19 163 VAL A O 1
ATOM 1238 N N . GLN A 1 164 ? -9.385 2.352 21.548 1.00 48.06 164 GLN A N 1
ATOM 1239 C CA . GLN A 1 164 ? -9.270 3.740 21.993 1.00 48.06 164 GLN A CA 1
ATOM 1240 C C . GLN A 1 164 ? -9.078 4.671 20.790 1.00 48.06 164 GLN A C 1
ATOM 1242 O O . GLN A 1 164 ? -7.945 4.857 20.333 1.00 48.06 164 GLN A O 1
ATOM 1247 N N . PRO A 1 165 ? -10.160 5.283 20.283 1.00 50.03 165 PRO A N 1
ATOM 1248 C CA . PRO A 1 165 ? -10.088 6.226 19.173 1.00 50.03 165 PRO A CA 1
ATOM 1249 C C . PRO A 1 165 ? -9.263 7.493 19.495 1.00 50.03 165 PRO A C 1
ATOM 1251 O O . PRO A 1 165 ? -8.848 8.209 18.588 1.00 50.03 165 PRO A O 1
ATOM 1254 N N . GLU A 1 166 ? -8.959 7.749 20.763 1.00 47.00 166 GLU A N 1
ATOM 1255 C CA . GLU A 1 166 ? -8.266 8.949 21.253 1.00 47.00 166 GLU A CA 1
ATOM 1256 C C . GLU A 1 166 ? -6.810 9.107 20.750 1.00 47.00 166 GLU A C 1
ATOM 1258 O O . GLU A 1 166 ? -6.221 10.174 20.889 1.00 47.00 166 GLU A O 1
ATOM 1263 N N . ARG A 1 167 ? -6.183 8.048 20.209 1.00 47.78 167 ARG A N 1
ATOM 1264 C CA . ARG A 1 167 ? -4.726 8.011 19.954 1.00 47.78 167 ARG A CA 1
ATOM 1265 C C . ARG A 1 167 ? -4.236 8.753 18.707 1.00 47.78 167 ARG A C 1
ATOM 1267 O O . ARG A 1 167 ? -3.034 8.948 18.582 1.00 47.78 167 ARG A O 1
ATOM 1274 N N . SER A 1 168 ? -5.120 9.152 17.796 1.00 55.88 168 SER A N 1
ATOM 1275 C CA . SER A 1 168 ? -4.751 9.996 16.652 1.00 55.88 168 SER A CA 1
ATOM 1276 C C . SER A 1 168 ? -5.932 10.884 16.261 1.00 55.88 168 SER A C 1
ATOM 1278 O O . SER A 1 168 ? -7.026 10.343 16.052 1.00 55.88 168 SER A O 1
ATOM 1280 N N . PRO A 1 169 ? -5.743 12.215 16.142 1.00 64.38 169 PRO A N 1
ATOM 1281 C CA . PRO A 1 169 ? -6.780 13.122 15.652 1.00 64.38 169 PRO A CA 1
ATOM 1282 C C . PRO A 1 169 ? -7.062 12.917 14.155 1.00 64.38 169 PRO A C 1
ATOM 1284 O O . PRO A 1 169 ? -8.081 13.382 13.650 1.00 64.38 169 PRO A O 1
ATOM 1287 N N . TYR A 1 170 ? -6.182 12.204 13.445 1.00 71.88 170 TYR A N 1
ATOM 1288 C CA . TYR A 1 170 ? -6.304 11.943 12.019 1.00 71.88 170 TYR A CA 1
ATOM 1289 C C . TYR A 1 170 ? -7.083 10.644 11.788 1.00 71.88 170 TYR A C 1
ATOM 1291 O O . TYR A 1 170 ? -6.769 9.587 12.348 1.00 71.88 170 TYR A O 1
ATOM 1299 N N . ARG A 1 171 ? -8.143 10.727 10.978 1.00 71.56 171 ARG A N 1
ATOM 1300 C CA . ARG A 1 171 ? -9.005 9.594 10.630 1.00 71.56 171 ARG A CA 1
ATOM 1301 C C . ARG A 1 171 ? -9.108 9.429 9.123 1.00 71.56 171 ARG A C 1
ATOM 1303 O O . ARG A 1 171 ? -9.374 10.423 8.450 1.00 71.56 171 ARG A O 1
ATOM 1310 N N . PRO A 1 172 ? -8.977 8.191 8.608 1.00 80.75 172 PRO A N 1
ATOM 1311 C CA . PRO A 1 172 ? -9.311 7.904 7.224 1.00 80.75 172 PRO A CA 1
ATOM 1312 C C . PRO A 1 172 ? -10.731 8.375 6.914 1.00 80.75 172 PRO A C 1
ATOM 1314 O O . PRO A 1 172 ? -11.680 8.005 7.611 1.00 80.75 172 PRO A O 1
ATOM 1317 N N . GLN A 1 173 ? -10.873 9.195 5.877 1.00 80.44 173 GLN A N 1
ATOM 1318 C CA . GLN A 1 173 ? -12.177 9.660 5.414 1.00 80.44 173 GLN A CA 1
ATOM 1319 C C . GLN A 1 173 ? -12.845 8.549 4.598 1.00 80.44 173 GLN A C 1
ATOM 1321 O O . GLN A 1 173 ? -12.678 8.461 3.385 1.00 80.44 173 GLN A O 1
ATOM 1326 N N . LEU A 1 174 ? -13.562 7.665 5.290 1.00 84.50 174 LEU A N 1
ATOM 1327 C CA . LEU A 1 174 ? -14.277 6.533 4.704 1.00 84.50 174 LEU A CA 1
ATOM 1328 C C . LEU A 1 174 ? -15.778 6.658 4.961 1.00 84.50 174 LEU A C 1
ATOM 1330 O O . LEU A 1 174 ? -16.206 7.146 6.011 1.00 84.50 174 LEU A O 1
ATOM 1334 N N . THR A 1 175 ? -16.588 6.188 4.014 1.00 88.19 175 THR A N 1
ATOM 1335 C CA . THR A 1 175 ? -18.033 6.080 4.229 1.00 88.19 175 THR A CA 1
ATOM 1336 C C . THR A 1 175 ? -18.342 4.973 5.241 1.00 88.19 175 THR A C 1
ATOM 1338 O O . THR A 1 175 ? -17.529 4.076 5.471 1.00 88.19 175 THR A O 1
ATOM 1341 N N . GLY A 1 176 ? -19.539 4.988 5.838 1.00 86.94 176 GLY A N 1
ATOM 1342 C CA . GLY A 1 176 ? -19.957 3.912 6.747 1.00 86.94 176 GLY A CA 1
ATOM 1343 C C . GLY A 1 176 ? -19.923 2.525 6.090 1.00 86.94 176 GLY A C 1
ATOM 1344 O O . GLY A 1 176 ? -19.573 1.542 6.739 1.00 86.94 176 GLY A O 1
ATOM 1345 N N . GLU A 1 177 ? -20.214 2.450 4.789 1.00 90.81 177 GLU A N 1
ATOM 1346 C CA . GLU A 1 177 ? -20.133 1.207 4.021 1.00 90.81 177 GLU A CA 1
ATOM 1347 C C . GLU A 1 177 ? -18.680 0.750 3.824 1.00 90.81 177 GLU A C 1
ATOM 1349 O O . GLU A 1 177 ? -18.364 -0.423 4.018 1.00 90.81 177 GLU A O 1
ATOM 1354 N N . ASP A 1 178 ? -17.766 1.676 3.527 1.00 91.56 178 ASP A N 1
ATOM 1355 C CA . ASP A 1 178 ? -16.341 1.361 3.402 1.00 91.56 178 ASP A CA 1
ATOM 1356 C C . ASP A 1 178 ? -15.748 0.881 4.728 1.00 91.56 178 ASP A C 1
ATOM 1358 O O . ASP A 1 178 ? -14.958 -0.061 4.749 1.00 91.56 178 ASP A O 1
ATOM 1362 N N . VAL A 1 179 ? -16.181 1.455 5.854 1.00 90.06 179 VAL A N 1
ATOM 1363 C CA . VAL A 1 179 ? -15.803 0.971 7.190 1.00 90.06 179 VAL A CA 1
ATOM 1364 C C . VAL A 1 179 ? -16.255 -0.479 7.391 1.00 90.06 179 VAL A C 1
ATOM 1366 O O . VAL A 1 179 ? -15.470 -1.303 7.869 1.00 90.06 179 VAL A O 1
ATOM 1369 N N . MET A 1 180 ? -17.480 -0.832 6.984 1.00 90.81 180 MET A N 1
ATOM 1370 C CA . MET A 1 180 ? -17.963 -2.220 7.049 1.00 90.81 180 MET A CA 1
ATOM 1371 C C . MET A 1 180 ? -17.141 -3.163 6.166 1.00 90.81 180 MET A C 1
ATOM 1373 O O . MET A 1 180 ? -16.875 -4.298 6.559 1.00 90.81 180 MET A O 1
ATOM 1377 N N . ARG A 1 181 ? -16.708 -2.706 4.987 1.00 93.75 181 ARG A N 1
ATOM 1378 C CA . ARG A 1 181 ? -15.856 -3.487 4.079 1.00 93.75 181 ARG A CA 1
ATOM 1379 C C . ARG A 1 181 ? -14.459 -3.709 4.654 1.00 93.75 181 ARG A C 1
ATOM 1381 O O . ARG A 1 181 ? -13.963 -4.829 4.637 1.00 93.75 181 ARG A O 1
ATOM 1388 N N . VAL A 1 182 ? -13.840 -2.676 5.219 1.00 91.12 182 VAL A N 1
ATOM 1389 C CA . VAL A 1 182 ? -12.496 -2.755 5.820 1.00 91.12 182 VAL A CA 1
ATOM 1390 C C . VAL A 1 182 ? -12.463 -3.642 7.068 1.00 91.12 182 VAL A C 1
ATOM 1392 O O . VAL A 1 182 ? -11.472 -4.329 7.334 1.00 91.12 182 VAL A O 1
ATOM 1395 N N . THR A 1 183 ? -13.532 -3.615 7.861 1.00 89.94 183 THR A N 1
ATOM 1396 C CA . THR A 1 183 ? -13.649 -4.410 9.095 1.00 89.94 183 THR A CA 1
ATOM 1397 C C . THR A 1 183 ? -14.194 -5.820 8.849 1.00 89.94 183 THR A C 1
ATOM 1399 O O . THR A 1 183 ? -14.293 -6.612 9.786 1.00 89.94 183 THR A O 1
ATOM 1402 N N . ASN A 1 184 ? -14.504 -6.167 7.596 1.00 92.50 184 ASN A N 1
ATOM 1403 C CA . ASN A 1 184 ? -15.004 -7.482 7.220 1.00 92.50 184 ASN A CA 1
ATOM 1404 C C . ASN A 1 184 ? -13.945 -8.583 7.464 1.00 92.50 184 ASN A C 1
ATOM 1406 O O . ASN A 1 184 ? -12.767 -8.377 7.159 1.00 92.50 184 ASN A O 1
ATOM 1410 N N . PRO A 1 185 ? -14.340 -9.776 7.952 1.00 89.81 185 PRO A N 1
ATOM 1411 C CA . PRO A 1 185 ? -13.445 -10.932 8.034 1.00 89.81 185 PRO A CA 1
ATOM 1412 C C . PRO A 1 185 ? -12.835 -11.353 6.688 1.00 89.81 185 PRO A C 1
ATOM 1414 O O . PRO A 1 185 ? -11.709 -11.853 6.646 1.00 89.81 185 PRO A O 1
ATOM 1417 N N . ASP A 1 186 ? -13.557 -11.162 5.580 1.00 94.12 186 ASP A N 1
ATOM 1418 C CA . ASP A 1 186 ? -13.001 -11.304 4.239 1.00 94.12 186 ASP A CA 1
ATOM 1419 C C . ASP A 1 186 ? -12.161 -10.073 3.888 1.00 94.12 186 ASP A C 1
ATOM 1421 O O . ASP A 1 186 ? -12.674 -9.041 3.460 1.00 94.12 186 ASP A O 1
ATOM 1425 N N . VAL A 1 187 ? -10.838 -10.219 3.993 1.00 94.25 187 VAL A N 1
ATOM 1426 C CA . VAL A 1 187 ? -9.873 -9.164 3.649 1.00 94.25 187 VAL A CA 1
ATOM 1427 C C . VAL A 1 187 ? -10.026 -8.639 2.218 1.00 94.25 187 VAL A C 1
ATOM 1429 O O . VAL A 1 187 ? -9.629 -7.511 1.943 1.00 94.25 187 VAL A O 1
ATOM 1432 N N . THR A 1 188 ? -10.609 -9.410 1.293 1.00 95.75 188 THR A N 1
ATOM 1433 C CA . THR A 1 188 ? -10.815 -8.940 -0.087 1.00 95.75 188 THR A CA 1
ATOM 1434 C C . THR A 1 188 ? -11.960 -7.949 -0.234 1.00 95.75 188 THR A C 1
ATOM 1436 O O . THR A 1 188 ? -12.011 -7.269 -1.254 1.00 95.75 188 THR A O 1
ATOM 1439 N N . ALA A 1 189 ? -12.823 -7.801 0.779 1.00 95.06 189 ALA A N 1
ATOM 1440 C CA . ALA A 1 189 ? -13.851 -6.760 0.816 1.00 95.06 189 ALA A CA 1
ATOM 1441 C C . ALA A 1 189 ? -13.259 -5.346 0.708 1.00 95.06 189 ALA A C 1
ATOM 1443 O O . ALA A 1 189 ? -13.930 -4.444 0.214 1.00 95.06 189 ALA A O 1
ATOM 1444 N N . LEU A 1 190 ? -11.981 -5.165 1.077 1.00 94.31 190 LEU A N 1
ATOM 1445 C CA . LEU A 1 190 ? -11.244 -3.922 0.845 1.00 94.31 190 LEU A CA 1
ATOM 1446 C C . LEU A 1 190 ? -11.292 -3.476 -0.623 1.00 94.31 190 LEU A C 1
ATOM 1448 O O . LEU A 1 190 ? -11.332 -2.284 -0.881 1.00 94.31 190 LEU A O 1
ATOM 1452 N N . PHE A 1 191 ? -11.283 -4.397 -1.588 1.00 94.25 191 PHE A N 1
ATOM 1453 C CA . PHE A 1 191 ? -11.260 -4.037 -3.010 1.00 94.25 191 PHE A CA 1
ATOM 1454 C C . PHE A 1 191 ? -12.537 -3.353 -3.495 1.00 94.25 191 PHE A C 1
ATOM 1456 O O . PHE A 1 191 ? -12.519 -2.739 -4.557 1.00 94.25 191 PHE A O 1
ATOM 1463 N N . ASP A 1 192 ? -13.611 -3.441 -2.714 1.00 94.38 192 ASP A N 1
ATOM 1464 C CA . ASP A 1 192 ? -14.912 -2.879 -3.057 1.00 94.38 192 ASP A CA 1
ATOM 1465 C C . ASP A 1 192 ? -15.187 -1.568 -2.303 1.00 94.38 192 ASP A C 1
ATOM 1467 O O . ASP A 1 192 ? -16.313 -1.079 -2.324 1.00 94.38 192 ASP A O 1
ATOM 1471 N N . ILE A 1 193 ? -14.198 -0.996 -1.598 1.00 92.88 193 ILE A N 1
ATOM 1472 C CA . ILE A 1 193 ? -14.359 0.352 -1.036 1.00 92.88 193 ILE A CA 1
ATOM 1473 C C . ILE A 1 193 ? -14.478 1.371 -2.166 1.00 92.88 193 ILE A C 1
ATOM 1475 O O . ILE A 1 193 ? -13.858 1.206 -3.220 1.00 92.88 193 ILE A O 1
ATOM 1479 N N . GLN A 1 194 ? -15.202 2.462 -1.927 1.00 91.94 194 GLN A N 1
ATOM 1480 C CA . GLN A 1 194 ? -15.483 3.464 -2.955 1.00 91.94 194 GLN A CA 1
ATOM 1481 C C . GLN A 1 194 ? -14.213 3.958 -3.689 1.00 91.94 194 GLN A C 1
ATOM 1483 O O . GLN A 1 194 ? -14.243 4.005 -4.922 1.00 91.94 194 GLN A O 1
ATOM 1488 N N . PRO A 1 195 ? -13.073 4.237 -3.014 1.00 89.50 195 PRO A N 1
ATOM 1489 C CA . PRO A 1 195 ? -11.837 4.624 -3.700 1.00 89.50 195 PRO A CA 1
ATOM 1490 C C . PRO A 1 195 ? -11.196 3.574 -4.618 1.00 89.50 195 PRO A C 1
ATOM 1492 O O . PRO A 1 195 ? -10.340 3.952 -5.408 1.00 89.50 195 PRO A O 1
ATOM 1495 N N . LEU A 1 196 ? -11.534 2.284 -4.498 1.00 91.00 196 LEU A N 1
ATOM 1496 C CA . LEU A 1 196 ? -10.890 1.176 -5.226 1.00 91.00 196 LEU A CA 1
ATOM 1497 C C . LEU A 1 196 ? -11.838 0.420 -6.166 1.00 91.00 196 LEU A C 1
ATOM 1499 O O . LEU A 1 196 ? -11.371 -0.259 -7.082 1.00 91.00 196 LEU A O 1
ATOM 1503 N N . GLU A 1 197 ? -13.150 0.544 -5.965 1.00 90.25 197 GLU A N 1
ATOM 1504 C CA . GLU A 1 197 ? -14.174 -0.239 -6.663 1.00 90.25 197 GLU A CA 1
ATOM 1505 C C . GLU A 1 197 ? -14.041 -0.162 -8.195 1.00 90.25 197 GLU A C 1
ATOM 1507 O O . GLU A 1 197 ? -14.155 -1.175 -8.894 1.00 90.25 197 GLU A O 1
ATOM 1512 N N . SER A 1 198 ? -13.722 1.023 -8.728 1.00 89.19 198 SER A N 1
ATOM 1513 C CA . SER A 1 198 ? -13.590 1.258 -10.172 1.00 89.19 198 SER A CA 1
ATOM 1514 C C . SER A 1 198 ? -12.464 0.452 -10.828 1.00 89.19 198 SER A C 1
ATOM 1516 O O . SER A 1 198 ? -12.571 0.116 -12.007 1.00 89.19 198 SER A O 1
ATOM 1518 N N . ALA A 1 199 ? -11.424 0.081 -10.075 1.00 88.25 199 ALA A N 1
ATOM 1519 C CA . ALA A 1 199 ? -10.307 -0.719 -10.573 1.00 88.25 199 ALA A CA 1
ATOM 1520 C C . ALA A 1 199 ? -10.636 -2.217 -10.673 1.00 88.25 199 ALA A C 1
ATOM 1522 O O . ALA A 1 199 ? -9.877 -2.981 -11.270 1.00 88.25 199 ALA A O 1
ATOM 1523 N N . ARG A 1 200 ? -11.772 -2.656 -10.104 1.00 91.06 200 ARG A N 1
ATOM 1524 C CA . ARG A 1 200 ? -12.288 -4.034 -10.188 1.00 91.06 200 ARG A CA 1
ATOM 1525 C C . ARG A 1 200 ? -11.218 -5.090 -9.872 1.00 91.06 200 ARG A C 1
ATOM 1527 O O . ARG A 1 200 ? -11.134 -6.122 -10.536 1.00 91.06 200 ARG A O 1
ATOM 1534 N N . LEU A 1 201 ? -10.419 -4.848 -8.829 1.00 91.94 201 LEU A N 1
ATOM 1535 C CA . LEU A 1 201 ? -9.209 -5.620 -8.495 1.00 91.94 201 LEU A CA 1
ATOM 1536 C C . LEU A 1 201 ? -9.455 -7.131 -8.320 1.00 91.94 201 LEU A C 1
ATOM 1538 O O . LEU A 1 201 ? -8.564 -7.947 -8.550 1.00 91.94 201 LEU A O 1
ATOM 1542 N N . ARG A 1 202 ? -10.686 -7.528 -7.974 1.00 92.81 202 ARG A N 1
ATOM 1543 C CA . ARG A 1 202 ? -11.110 -8.935 -7.876 1.00 92.81 202 ARG A CA 1
ATOM 1544 C C . ARG A 1 202 ? -10.996 -9.716 -9.191 1.00 92.81 202 ARG A C 1
ATOM 1546 O O . ARG A 1 202 ? -10.957 -10.942 -9.148 1.00 92.81 202 ARG A O 1
ATOM 1553 N N . LEU A 1 203 ? -10.945 -9.037 -10.338 1.00 92.69 203 LEU A N 1
ATOM 1554 C CA . LEU A 1 203 ? -10.802 -9.668 -11.654 1.00 92.69 203 LEU A CA 1
ATOM 1555 C C . LEU A 1 203 ? -9.397 -10.216 -11.930 1.00 92.69 203 LEU A C 1
ATOM 1557 O O . LEU A 1 203 ? -9.220 -10.894 -12.938 1.00 92.69 203 LEU A O 1
ATOM 1561 N N . TYR A 1 204 ? -8.423 -9.963 -11.049 1.00 92.31 204 TYR A N 1
ATOM 1562 C CA . TYR A 1 204 ? -7.025 -10.357 -11.224 1.00 92.31 204 TYR A CA 1
ATOM 1563 C C . TYR A 1 204 ? -6.621 -11.401 -10.166 1.00 92.31 204 TYR A C 1
ATOM 1565 O O . TYR A 1 204 ? -6.141 -11.041 -9.089 1.00 92.31 204 TYR A O 1
ATOM 1573 N N . PRO A 1 205 ? -6.788 -12.715 -10.425 1.00 92.06 205 PRO A N 1
ATOM 1574 C CA . PRO A 1 205 ? -6.597 -13.753 -9.407 1.00 92.06 205 PRO A CA 1
ATOM 1575 C C . PRO A 1 205 ? -5.187 -13.790 -8.805 1.00 92.06 205 PRO A C 1
ATOM 1577 O O . PRO A 1 205 ? -5.046 -14.054 -7.612 1.00 92.06 205 PRO A O 1
ATOM 1580 N N . ALA A 1 206 ? -4.158 -13.495 -9.609 1.00 90.50 206 ALA A N 1
ATOM 1581 C CA . ALA A 1 206 ? -2.770 -13.436 -9.151 1.00 90.50 206 ALA A CA 1
ATOM 1582 C C . ALA A 1 206 ? -2.566 -12.330 -8.101 1.00 90.50 206 ALA A C 1
ATOM 1584 O O . ALA A 1 206 ? -2.051 -12.605 -7.015 1.00 90.50 206 ALA A O 1
ATOM 1585 N N . LEU A 1 207 ? -3.071 -11.120 -8.374 1.00 92.50 207 LEU A N 1
ATOM 1586 C CA . LEU A 1 207 ? -3.073 -10.003 -7.427 1.00 92.50 207 LEU A CA 1
ATOM 1587 C C . LEU A 1 207 ? -3.815 -10.381 -6.140 1.00 92.50 207 LEU A C 1
ATOM 1589 O O . LEU A 1 207 ? -3.295 -10.184 -5.045 1.00 92.50 207 LEU A O 1
ATOM 1593 N N . VAL A 1 208 ? -5.022 -10.946 -6.259 1.00 94.88 208 VAL A N 1
ATOM 1594 C CA . VAL A 1 208 ? -5.850 -11.328 -5.103 1.00 94.88 208 VAL A CA 1
ATOM 1595 C C . VAL A 1 208 ? -5.125 -12.350 -4.219 1.00 94.88 208 VAL A C 1
ATOM 1597 O O . VAL A 1 208 ? -5.159 -12.241 -2.991 1.00 94.88 208 VAL A O 1
ATOM 1600 N N . ALA A 1 209 ? -4.459 -13.339 -4.820 1.00 94.38 209 ALA A N 1
ATOM 1601 C CA . ALA A 1 209 ? -3.700 -14.355 -4.097 1.00 94.38 209 ALA A CA 1
ATOM 1602 C C . ALA A 1 209 ? -2.467 -13.767 -3.385 1.00 94.38 209 ALA A C 1
ATOM 1604 O O . ALA A 1 209 ? -2.249 -14.053 -2.202 1.00 94.38 209 ALA A O 1
ATOM 1605 N N . GLN A 1 210 ? -1.701 -12.908 -4.068 1.00 93.88 210 GLN A N 1
ATOM 1606 C CA . GLN A 1 210 ? -0.555 -12.206 -3.479 1.00 93.88 210 GLN A CA 1
ATOM 1607 C C . GLN A 1 210 ? -0.995 -11.291 -2.331 1.00 93.88 210 GLN A C 1
ATOM 1609 O O . GLN A 1 210 ? -0.442 -11.365 -1.237 1.00 93.88 210 GLN A O 1
ATOM 1614 N N . TYR A 1 211 ? -2.055 -10.505 -2.530 1.00 95.88 211 TYR A N 1
ATOM 1615 C CA . TYR A 1 211 ? -2.627 -9.629 -1.508 1.00 95.88 211 TYR A CA 1
ATOM 1616 C C . TYR A 1 211 ? -3.009 -10.399 -0.240 1.00 95.88 211 TYR A C 1
ATOM 1618 O O . TYR A 1 211 ? -2.632 -10.001 0.862 1.00 95.88 211 TYR A O 1
ATOM 1626 N N . LYS A 1 212 ? -3.730 -11.523 -0.377 1.00 96.44 212 LYS A N 1
ATOM 1627 C CA . LYS A 1 212 ? -4.107 -12.365 0.770 1.00 96.44 212 LYS A CA 1
ATOM 1628 C C . LYS A 1 212 ? -2.876 -12.874 1.513 1.00 96.44 212 LYS A C 1
ATOM 1630 O O . LYS A 1 212 ? -2.834 -12.805 2.738 1.00 96.44 212 LYS A O 1
ATOM 1635 N N . THR A 1 213 ? -1.871 -13.331 0.769 1.00 96.00 213 THR A N 1
ATOM 1636 C CA . THR A 1 213 ? -0.600 -13.801 1.331 1.00 96.00 213 THR A CA 1
ATOM 1637 C C . THR A 1 213 ? 0.078 -12.701 2.143 1.00 96.00 213 THR A C 1
ATOM 1639 O O . THR A 1 213 ? 0.383 -12.911 3.317 1.00 96.00 213 THR A O 1
ATOM 1642 N N . TYR A 1 214 ? 0.226 -11.504 1.573 1.00 96.06 214 TYR A N 1
ATOM 1643 C CA . TYR A 1 214 ? 0.824 -10.373 2.276 1.00 96.06 214 TYR A CA 1
ATOM 1644 C C . TYR A 1 214 ? -0.006 -9.931 3.484 1.00 96.06 214 TYR A C 1
ATOM 1646 O O . TYR A 1 214 ? 0.565 -9.683 4.540 1.00 96.06 214 TYR A O 1
ATOM 1654 N N . ARG A 1 215 ? -1.344 -9.912 3.409 1.00 95.19 215 ARG A N 1
ATOM 1655 C CA . ARG A 1 215 ? -2.210 -9.615 4.568 1.00 95.19 215 ARG A CA 1
ATOM 1656 C C . ARG A 1 215 ? -1.955 -10.564 5.734 1.00 95.19 215 ARG A C 1
ATOM 1658 O O . ARG A 1 215 ? -1.856 -10.108 6.873 1.00 95.19 215 ARG A O 1
ATOM 1665 N N . THR A 1 216 ? -1.837 -11.859 5.455 1.00 95.06 216 THR A N 1
ATOM 1666 C CA . THR A 1 216 ? -1.509 -12.869 6.466 1.00 95.06 216 THR A CA 1
ATOM 1667 C C . THR A 1 216 ? -0.099 -12.669 7.015 1.00 95.06 216 THR A C 1
ATOM 1669 O O . THR A 1 216 ? 0.090 -12.694 8.227 1.00 95.06 216 THR A O 1
ATOM 1672 N N . GLN A 1 217 ? 0.887 -12.416 6.156 1.00 94.69 217 GLN A N 1
ATOM 1673 C CA . GLN A 1 217 ? 2.272 -12.210 6.580 1.00 94.69 217 GLN A CA 1
ATOM 1674 C C . GLN A 1 217 ? 2.455 -10.949 7.425 1.00 94.69 217 GLN A C 1
ATOM 1676 O O . GLN A 1 217 ? 3.127 -11.023 8.446 1.00 94.69 217 GLN A O 1
ATOM 1681 N N . ILE A 1 218 ? 1.824 -9.827 7.061 1.00 93.56 218 ILE A N 1
ATOM 1682 C CA . ILE A 1 218 ? 1.855 -8.598 7.868 1.00 93.56 218 ILE A CA 1
ATOM 1683 C C . ILE A 1 218 ? 1.277 -8.879 9.260 1.00 93.56 218 ILE A C 1
ATOM 1685 O O . ILE A 1 218 ? 1.872 -8.486 10.258 1.00 93.56 218 ILE A O 1
ATOM 1689 N N . ALA A 1 219 ? 0.158 -9.608 9.340 1.00 91.38 219 ALA A N 1
ATOM 1690 C CA . ALA A 1 219 ? -0.474 -9.941 10.615 1.00 91.38 219 ALA A CA 1
ATOM 1691 C C . ALA A 1 219 ? 0.361 -10.891 11.498 1.00 91.38 219 ALA A C 1
ATOM 1693 O O . ALA A 1 219 ? 0.272 -10.805 12.719 1.00 91.38 219 ALA A O 1
ATOM 1694 N N . LEU A 1 220 ? 1.149 -11.797 10.906 1.00 91.94 220 LEU A N 1
ATOM 1695 C CA . LEU A 1 220 ? 1.927 -12.807 11.642 1.00 91.94 220 LEU A CA 1
ATOM 1696 C C . LEU A 1 220 ? 3.378 -12.400 11.928 1.00 91.94 220 LEU A C 1
ATOM 1698 O O . LEU A 1 220 ? 3.941 -12.806 12.942 1.00 91.94 220 LEU A O 1
ATOM 1702 N N . HIS A 1 221 ? 4.002 -11.656 11.019 1.00 90.38 221 HIS A N 1
ATOM 1703 C CA . HIS A 1 221 ? 5.447 -11.407 11.000 1.00 90.38 221 HIS A CA 1
ATOM 1704 C C . HIS A 1 221 ? 5.803 -9.916 10.976 1.00 90.38 221 HIS A C 1
ATOM 1706 O O . HIS A 1 221 ? 6.986 -9.572 10.951 1.00 90.38 221 HIS A O 1
ATOM 1712 N N . GLY A 1 222 ? 4.803 -9.032 10.970 1.00 89.00 222 GLY A N 1
ATOM 1713 C CA . GLY A 1 222 ? 4.997 -7.604 10.751 1.00 89.00 222 GLY A CA 1
ATOM 1714 C C . GLY A 1 222 ? 5.309 -7.269 9.290 1.00 89.00 222 GLY A C 1
ATOM 1715 O O . GLY A 1 222 ? 5.417 -8.139 8.426 1.00 89.00 222 GLY A O 1
ATOM 1716 N N . LEU A 1 223 ? 5.447 -5.976 9.000 1.00 90.69 223 LEU A N 1
ATOM 1717 C CA . LEU A 1 223 ? 5.544 -5.450 7.634 1.00 90.69 223 LEU A CA 1
ATOM 1718 C C . LEU A 1 223 ? 6.887 -5.741 6.933 1.00 90.69 223 LEU A C 1
ATOM 1720 O O . LEU A 1 223 ? 6.930 -5.946 5.721 1.00 90.69 223 LEU A O 1
ATOM 1724 N N . VAL A 1 224 ? 7.998 -5.773 7.673 1.00 88.38 224 VAL A N 1
ATOM 1725 C CA . VAL A 1 224 ? 9.345 -5.877 7.076 1.00 88.38 224 VAL A CA 1
ATOM 1726 C C . VAL A 1 224 ? 9.552 -7.205 6.339 1.00 88.38 224 VAL A C 1
ATOM 1728 O O . VAL A 1 224 ? 10.248 -7.247 5.325 1.00 88.38 224 VAL A O 1
ATOM 1731 N N . PHE A 1 225 ? 8.946 -8.293 6.822 1.00 89.50 225 PHE A N 1
ATOM 1732 C CA . PHE A 1 225 ? 9.038 -9.609 6.187 1.00 89.50 225 PHE A CA 1
ATOM 1733 C C . PHE A 1 225 ? 8.455 -9.629 4.757 1.00 89.50 225 PHE A C 1
ATOM 1735 O O . PHE A 1 225 ? 9.214 -9.905 3.823 1.00 89.50 225 PHE A O 1
ATOM 1742 N N . PRO A 1 226 ? 7.167 -9.292 4.537 1.00 90.88 226 PRO A N 1
ATOM 1743 C CA . PRO A 1 226 ? 6.588 -9.242 3.196 1.00 90.88 226 PRO A CA 1
ATOM 1744 C C . PRO A 1 226 ? 7.231 -8.169 2.306 1.00 90.88 226 PRO A C 1
ATOM 1746 O O . PRO A 1 226 ? 7.339 -8.372 1.096 1.00 90.88 226 PRO A O 1
ATOM 1749 N N . LEU A 1 227 ? 7.731 -7.064 2.878 1.00 89.81 227 LEU A N 1
ATOM 1750 C CA . LEU A 1 227 ? 8.474 -6.051 2.122 1.00 89.81 227 LEU A CA 1
ATOM 1751 C C . LEU A 1 227 ? 9.742 -6.641 1.489 1.00 89.81 227 LEU A C 1
ATOM 1753 O O . LEU A 1 227 ? 9.956 -6.502 0.289 1.00 89.81 227 LEU A O 1
ATOM 1757 N N . LYS A 1 228 ? 10.558 -7.362 2.269 1.00 88.19 228 LYS A N 1
ATOM 1758 C CA . LYS A 1 228 ? 11.764 -8.026 1.747 1.00 88.19 228 LYS A CA 1
ATOM 1759 C C . LYS A 1 228 ? 11.433 -9.031 0.644 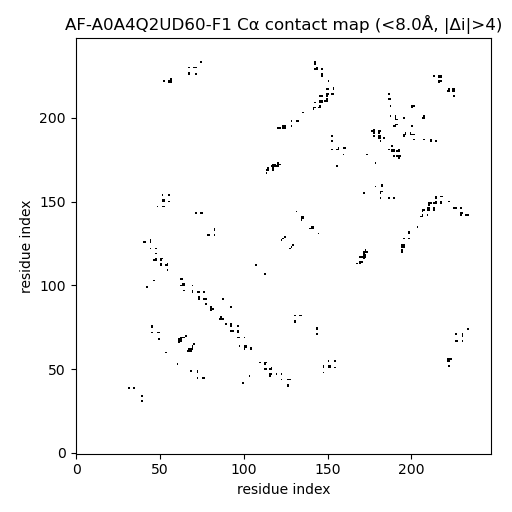1.00 88.19 228 LYS A C 1
ATOM 1761 O O . LYS A 1 228 ? 12.117 -9.051 -0.371 1.00 88.19 228 LYS A O 1
ATOM 1766 N N . GLN A 1 229 ? 10.370 -9.821 0.814 1.00 87.94 229 GLN A N 1
ATOM 1767 C CA . GLN A 1 229 ? 9.928 -10.767 -0.218 1.00 87.94 229 GLN A CA 1
ATOM 1768 C C . GLN A 1 229 ? 9.517 -10.065 -1.515 1.00 87.94 229 GLN A C 1
ATOM 1770 O O . GLN A 1 229 ? 9.858 -10.527 -2.599 1.00 87.94 229 GLN A O 1
ATOM 1775 N N . THR A 1 230 ? 8.817 -8.937 -1.398 1.00 87.06 230 THR A N 1
ATOM 1776 C CA . THR A 1 230 ? 8.408 -8.113 -2.543 1.00 87.06 230 THR A CA 1
ATOM 1777 C C . THR A 1 230 ? 9.621 -7.589 -3.311 1.00 87.06 230 THR A C 1
ATOM 1779 O O . THR A 1 230 ? 9.651 -7.658 -4.535 1.00 87.06 230 THR A O 1
ATOM 1782 N N . LEU A 1 231 ? 10.650 -7.120 -2.599 1.00 83.94 231 LEU A N 1
ATOM 1783 C CA . LEU A 1 231 ? 11.880 -6.622 -3.220 1.00 83.94 231 LEU A CA 1
ATOM 1784 C C . LEU A 1 231 ? 12.696 -7.734 -3.892 1.00 83.94 231 LEU A C 1
ATOM 1786 O O . LEU A 1 231 ? 13.260 -7.501 -4.955 1.00 83.94 231 LEU A O 1
ATOM 1790 N N . CYS A 1 232 ? 12.718 -8.948 -3.332 1.00 80.81 232 CYS A N 1
ATOM 1791 C CA . CYS A 1 232 ? 13.334 -10.096 -4.004 1.00 80.81 232 CYS A CA 1
ATOM 1792 C C . CYS A 1 232 ? 12.613 -10.450 -5.312 1.00 80.81 232 CYS A C 1
ATOM 1794 O O . CYS A 1 232 ? 13.279 -10.696 -6.312 1.00 80.81 232 CYS A O 1
ATOM 1796 N N . ALA A 1 233 ? 11.276 -10.418 -5.325 1.00 72.25 233 ALA A N 1
ATOM 1797 C CA . ALA A 1 233 ? 10.498 -10.684 -6.536 1.00 72.25 233 ALA A CA 1
ATOM 1798 C C . ALA A 1 233 ? 10.804 -9.671 -7.656 1.00 72.25 233 ALA A C 1
ATOM 1800 O O . ALA A 1 233 ? 10.914 -10.060 -8.812 1.00 72.25 233 ALA A O 1
ATOM 1801 N N . PHE A 1 234 ? 11.038 -8.396 -7.321 1.00 65.06 234 PHE A N 1
ATOM 1802 C CA . PHE A 1 234 ? 11.444 -7.394 -8.314 1.00 65.06 234 PHE A CA 1
ATOM 1803 C C . PHE A 1 234 ? 12.810 -7.665 -8.950 1.00 65.06 234 PHE A C 1
ATOM 1805 O O . PHE A 1 234 ? 13.018 -7.322 -10.111 1.00 65.06 234 PHE A O 1
ATOM 1812 N N . TRP A 1 235 ? 13.753 -8.248 -8.207 1.00 50.34 235 TRP A N 1
ATOM 1813 C CA . TRP A 1 235 ? 15.092 -8.546 -8.724 1.00 50.34 235 TRP A CA 1
ATOM 1814 C C . TRP A 1 235 ? 15.133 -9.784 -9.624 1.00 50.34 235 TRP A C 1
ATOM 1816 O O . TRP A 1 235 ? 16.028 -9.890 -10.456 1.00 50.34 235 TRP A O 1
ATOM 1826 N N . GLU A 1 236 ? 14.160 -10.687 -9.514 1.00 46.16 236 GLU A N 1
ATOM 1827 C CA . GLU A 1 236 ? 14.029 -11.849 -10.406 1.00 46.16 236 GLU A CA 1
ATOM 1828 C C . GLU A 1 236 ? 13.347 -11.506 -11.746 1.00 46.16 236 GLU A C 1
ATOM 1830 O O . GLU A 1 236 ? 13.405 -12.294 -12.688 1.00 46.16 236 GLU A O 1
ATOM 1835 N N . GLU A 1 237 ? 12.734 -10.324 -11.856 1.00 49.97 237 GLU A N 1
ATOM 1836 C CA . GLU A 1 237 ? 12.007 -9.858 -13.047 1.00 49.97 237 GLU A CA 1
ATOM 1837 C C . GLU A 1 237 ? 12.858 -9.006 -14.005 1.00 49.97 237 GLU A C 1
ATOM 1839 O O . GLU A 1 237 ? 12.413 -8.686 -15.109 1.00 49.97 237 GLU A O 1
ATOM 1844 N N . GLN A 1 238 ? 14.090 -8.660 -13.622 1.00 37.00 238 GLN A N 1
ATOM 1845 C CA . GLN A 1 238 ? 15.063 -8.045 -14.526 1.00 37.00 238 GLN A CA 1
ATOM 1846 C C . GLN A 1 238 ? 15.526 -9.112 -15.537 1.00 37.00 238 GLN A C 1
ATOM 1848 O O . GLN A 1 238 ? 16.040 -10.154 -15.115 1.00 37.00 238 GLN A O 1
ATOM 1853 N N . PRO A 1 239 ? 15.359 -8.919 -16.862 1.00 31.81 239 PRO A N 1
ATOM 1854 C CA . PRO A 1 239 ? 15.936 -9.851 -17.821 1.00 31.81 239 PRO A CA 1
ATOM 1855 C C . PRO A 1 239 ? 17.455 -9.890 -17.601 1.00 31.81 239 PRO A C 1
ATOM 1857 O O . PRO A 1 239 ? 18.054 -8.841 -17.359 1.00 31.81 239 PRO A O 1
ATOM 1860 N N . PRO A 1 240 ? 18.104 -11.067 -17.675 1.00 33.06 240 PRO A N 1
ATOM 1861 C CA . PRO A 1 240 ? 19.549 -11.137 -17.533 1.00 33.06 240 PRO A CA 1
ATOM 1862 C C . PRO A 1 240 ? 20.188 -10.244 -18.599 1.00 33.06 240 PRO A C 1
ATOM 1864 O O . PRO A 1 240 ? 19.979 -10.449 -19.799 1.00 33.06 240 PRO A O 1
ATOM 1867 N N . GLU A 1 241 ? 20.950 -9.243 -18.160 1.00 41.59 241 GLU A N 1
ATOM 1868 C CA . GLU A 1 241 ? 21.785 -8.445 -19.047 1.00 41.59 241 GLU A CA 1
ATOM 1869 C C . GLU A 1 241 ? 22.662 -9.391 -19.878 1.00 41.59 241 GLU A C 1
ATOM 1871 O O . GLU A 1 241 ? 23.474 -10.152 -19.351 1.00 41.59 241 GLU A O 1
ATOM 1876 N N . GLY A 1 242 ? 22.476 -9.355 -21.198 1.00 46.88 242 GLY A N 1
ATOM 1877 C CA . GLY A 1 242 ? 23.337 -10.061 -22.140 1.00 46.88 242 GLY A CA 1
ATOM 1878 C C . GLY A 1 242 ? 22.789 -11.382 -22.674 1.00 46.88 242 GLY A C 1
ATOM 1879 O O . GLY A 1 242 ? 23.443 -12.414 -22.570 1.00 46.88 242 GLY A O 1
ATOM 1880 N N . THR A 1 243 ? 21.676 -11.343 -23.411 1.00 37.06 243 THR A N 1
ATOM 1881 C CA . THR A 1 243 ? 21.579 -12.210 -24.599 1.00 37.06 243 THR A CA 1
ATOM 1882 C C . THR A 1 243 ? 22.070 -11.406 -25.796 1.00 37.06 243 THR A C 1
ATOM 1884 O O . THR A 1 243 ? 21.297 -10.782 -26.519 1.00 37.06 243 THR A O 1
ATOM 1887 N N . VAL A 1 244 ? 23.392 -11.372 -25.975 1.00 39.59 244 VAL A N 1
ATOM 1888 C CA . VAL A 1 244 ? 24.006 -10.912 -27.222 1.00 39.59 244 VAL A CA 1
ATOM 1889 C C . VAL A 1 244 ? 23.564 -11.884 -28.313 1.00 39.59 244 VAL A C 1
ATOM 1891 O O . VAL A 1 244 ? 24.051 -13.011 -28.388 1.00 39.59 244 VAL A O 1
ATOM 1894 N N . LEU A 1 245 ? 22.616 -11.462 -29.147 1.00 41.62 245 LEU A N 1
ATOM 1895 C CA . LEU A 1 245 ? 22.347 -12.120 -30.419 1.00 41.62 245 LEU A CA 1
ATOM 1896 C C . LEU A 1 245 ? 23.607 -11.976 -31.277 1.00 41.62 245 LEU A C 1
ATOM 1898 O O . LEU A 1 245 ? 23.883 -10.904 -31.814 1.00 41.62 245 LEU A O 1
ATOM 1902 N N . MET A 1 246 ? 24.396 -13.047 -31.375 1.00 36.12 246 MET A N 1
ATOM 1903 C CA . MET A 1 246 ? 25.427 -13.125 -32.403 1.00 36.12 246 MET A CA 1
ATOM 1904 C C . MET A 1 246 ? 24.734 -13.146 -33.773 1.00 36.12 246 MET A C 1
ATOM 1906 O O . MET A 1 246 ? 23.849 -13.981 -33.978 1.00 36.12 246 MET A O 1
ATOM 1910 N N . PRO A 1 247 ? 25.099 -12.250 -34.705 1.00 51.06 247 PRO A N 1
ATOM 1911 C CA . PRO A 1 247 ? 24.598 -12.326 -36.067 1.00 51.06 247 PRO A CA 1
ATOM 1912 C C . PRO A 1 247 ? 25.154 -13.584 -36.745 1.00 51.06 247 PRO A C 1
ATOM 1914 O O . PRO A 1 247 ? 26.339 -13.897 -36.606 1.00 51.06 247 PRO A O 1
ATOM 1917 N N . ALA A 1 248 ? 24.264 -14.300 -37.433 1.00 57.47 248 ALA A N 1
ATOM 1918 C CA . ALA A 1 248 ? 24.591 -15.421 -38.310 1.00 57.47 248 ALA A CA 1
ATOM 1919 C C . ALA A 1 248 ? 25.248 -14.948 -39.614 1.00 57.47 248 ALA A C 1
ATOM 1921 O O . ALA A 1 248 ? 24.916 -13.826 -40.067 1.00 57.47 248 ALA A O 1
#

Solvent-accessible surface area (backbone atoms only — not comparable to full-atom values): 14720 Å² total; per-residue (Å²): 116,79,63,56,62,51,38,77,74,46,76,87,91,73,89,80,91,70,96,83,76,79,82,81,70,70,74,66,60,68,76,65,76,77,79,59,77,68,60,54,51,51,49,55,43,52,50,45,65,46,26,42,54,55,73,62,34,62,99,76,67,63,63,50,78,88,30,70,55,37,55,53,50,45,62,48,51,62,50,52,31,64,68,67,76,52,91,70,55,69,68,58,52,52,53,48,47,45,53,51,36,51,53,43,68,75,69,59,44,75,67,56,39,45,43,43,50,17,48,35,58,74,47,32,56,77,58,45,45,58,50,54,46,51,41,59,73,72,67,50,88,44,53,66,56,18,44,48,52,22,37,46,51,48,51,53,32,53,66,73,64,42,92,62,71,84,81,50,97,57,60,65,79,64,54,76,66,34,49,53,27,46,68,34,89,55,72,68,38,47,43,63,21,81,62,39,36,89,64,49,52,82,80,37,65,67,45,50,53,48,21,53,52,33,40,52,36,36,75,76,64,37,50,68,56,49,51,53,54,37,56,53,54,59,65,71,69,56,74,75,88,77,81,76,79,75,84,131

Organism: NCBI:txid2502893

InterPro domains:
  IPR008927 6-phosphogluconate dehydrogenase-like, C-terminal domain superfamily [SSF48179] (87-223)
  IPR013328 6-phosphogluconate dehydrogenase, domain 2 [G3DSA:1.10.1040.10] (68-232)

pLDDT: mean 71.45, std 21.51, range [24.16, 96.44]

Sequence (248 aa):
MLTLINQLLTVDRTGANLPGYSPAADGVEQLIETVGDTDQSMRAAAFTWLAYPLVLAEPTADIRSGGLYHSFLHSFVVRFDGATDNVVSDADQSAWVDQLLNQFAETVDTDSLQRLCAEGASVLPTFLLPVLTQELNQGHATAGLAFWLAAYGHYLHTCLGAVQPERSPYRPQLTGEDVMRVTNPDVTALFDIQPLESARLRLYPALVAQYKTYRTQIALHGLVFPLKQTLCAFWEEQPPEGTVLMPA

Radius of gyration: 19.54 Å; Cα contacts (8 Å, |Δi|>4): 215; chains: 1; bounding box: 46×51×61 Å

Secondary structure (DSSP, 8-state):
-HHHHHHHHS--------TT----TTTTSTTTSSS-HHHHHHHHHHHHHHHHHHHHS-TT---STTSHHHHHHHHHHHHHHHHTT----HHHHHHHHHHHHHHHHHH--HHHHHHHHHHHHHHIIIIIHHHHHHHHHHT---HHHHHHHHHHHHHHHHHHH-S-GGG-S------HHHHHHHTSSSGGGGGGSHHHHTT-GGG-HHHHHHHHHHHHHHHHH-SHHHHHHHHHHHHHSSPPS-------

Mean predicted aligned error: 12.06 Å